Protein AF-A0A8V5GQW5-F1 (afdb_monomer_lite)

pLDDT: mean 75.56, std 17.3, range [33.94, 97.75]

InterPro domains:
  IPR019410 Lysine methyltransferase [PF10294] (58-213)
  IPR019410 Lysine methyltransferase [PTHR14614] (48-231)
  IPR029063 S-adenosyl-L-methionine-dependent methyltransferase superfamily [G3DSA:3.40.50.150] (45-244)
  IPR029063 S-adenosyl-L-methionine-dependent methyltransferase superfamily [SSF53335] (55-224)

Foldseek 3Di:
DDWDDDPPAKIADPQRKIKGADPQGKIKIAHPVGWIWIAHPVGQIATDDPDDPFLVVLLVVCVVVLPAQFPAAEEEEACQQVRNLLSQLPPPDDPDPDPDDDDDPDPPDDRGHGHQYEYEDAPVRLVRNVVSQCVSPVDPVSGHHYDYDFQPPCLVVPDDERYEYEYEQQWDADVSLVSVVSNCVSHHDQNYKYKYKHAPPDPCHTPVVSQPPVLVLFFPWDFPDADVVRNMTIIIGRRGDPVSVVVVPD

Secondary structure (DSSP, 8-state):
--PPBPTTS-EE-TTS-EEEE-TTS-EEEE-TTS-EEEE-TT--EEE--S--HHHHHHHHHHHHTT---TT-EEEEES-TTTHHHHHHHH--------SS-S--PPPSSPPPP--EEEEEE-TTTHHHHHHHHHHH-SSGGGPPEEEE--TTTSGGGS--SSEEEEEES--SSHHHHHHHHHHHHHH--TT-EEEEEEE-TTGGGSHHHIIIIIGGGTB--EEEEEEGGGTEEEEE---B-HHHHHHT--

Sequence (250 aa):
MGTGANGNGSQWGANGIQWGSNGNGSQWEREPMGSQWEREPMGIQWEWEPMGTGALALARFLEREHFDFRGLSVIELGAGTGILGILAAMLVPPSHSHPLQSLPVPPLTPPPPGADVTITDLPEALAQIRTNVRLNFPCPRSRPRVRRLRWGQDESSFPGDGHLLLGSDLVYDRSSSAALLAALRSLCGPRSRALLSARSRGGEGGSRSFFRRVLPRFFRVQLVGQEEENEIEIYGEAEKDIEIYGAINY

Structure (mmCIF, N/CA/C/O backbone):
data_AF-A0A8V5GQW5-F1
#
_entry.id   AF-A0A8V5GQW5-F1
#
loop_
_atom_site.group_PDB
_atom_site.id
_atom_site.type_symbol
_atom_site.label_atom_id
_atom_site.label_alt_id
_atom_site.label_comp_id
_atom_site.label_asym_id
_atom_site.label_entity_id
_atom_site.label_seq_id
_atom_site.pdbx_PDB_ins_code
_atom_site.Cartn_x
_atom_site.Cartn_y
_atom_site.Cartn_z
_atom_site.occupancy
_atom_site.B_iso_or_equiv
_atom_site.auth_seq_id
_atom_site.auth_comp_id
_atom_site.auth_asym_id
_atom_site.auth_atom_id
_atom_site.pdbx_PDB_model_num
ATOM 1 N N . MET A 1 1 ? 45.415 5.016 2.412 1.00 33.94 1 MET A N 1
ATOM 2 C CA . MET A 1 1 ? 45.372 4.751 0.957 1.00 33.94 1 MET A CA 1
ATOM 3 C C . MET A 1 1 ? 43.925 4.421 0.607 1.00 33.94 1 MET A C 1
ATOM 5 O O . MET A 1 1 ? 43.468 3.393 1.064 1.00 33.94 1 MET A O 1
ATOM 9 N N . GLY A 1 2 ? 43.086 5.199 -0.067 1.00 41.56 2 GLY A N 1
ATOM 10 C CA . GLY A 1 2 ? 43.069 6.585 -0.529 1.00 41.56 2 GLY A CA 1
ATOM 11 C C . GLY A 1 2 ? 41.707 6.745 -1.225 1.00 41.56 2 GLY A C 1
ATOM 12 O O . GLY A 1 2 ? 41.504 6.144 -2.272 1.00 41.56 2 GLY A O 1
ATOM 13 N N . THR A 1 3 ? 40.748 7.439 -0.610 1.00 43.53 3 THR A N 1
ATOM 14 C CA . THR A 1 3 ? 39.413 7.694 -1.182 1.00 43.53 3 THR A CA 1
ATOM 15 C C . THR A 1 3 ? 39.514 8.831 -2.198 1.00 43.53 3 THR A C 1
ATOM 17 O O . THR A 1 3 ? 39.939 9.927 -1.837 1.00 43.53 3 THR A O 1
ATOM 20 N N . GLY A 1 4 ? 39.149 8.591 -3.457 1.00 45.72 4 GLY A N 1
ATOM 21 C CA . GLY A 1 4 ? 39.054 9.638 -4.479 1.00 45.72 4 GLY A CA 1
ATOM 22 C C . GLY A 1 4 ? 37.635 10.202 -4.547 1.00 45.72 4 GLY A C 1
ATOM 23 O O . GLY A 1 4 ? 36.689 9.437 -4.725 1.00 45.72 4 GLY A O 1
ATOM 24 N N . ALA A 1 5 ? 37.484 11.520 -4.402 1.00 43.81 5 ALA A N 1
ATOM 25 C CA . ALA A 1 5 ? 36.225 12.226 -4.634 1.00 43.81 5 ALA A CA 1
ATOM 26 C C . ALA A 1 5 ? 36.243 12.848 -6.039 1.00 43.81 5 ALA A C 1
ATOM 28 O O . ALA A 1 5 ? 37.177 13.577 -6.368 1.00 43.81 5 ALA A O 1
ATOM 29 N N . ASN A 1 6 ? 35.213 12.593 -6.849 1.00 47.53 6 ASN A N 1
ATOM 30 C CA . ASN A 1 6 ? 34.958 13.370 -8.067 1.00 47.53 6 ASN A CA 1
ATOM 31 C C . ASN A 1 6 ? 33.914 14.460 -7.777 1.00 47.53 6 ASN A C 1
ATOM 33 O O . ASN A 1 6 ? 33.102 14.316 -6.864 1.00 47.53 6 ASN A O 1
ATOM 37 N N . GLY A 1 7 ? 33.927 15.537 -8.574 1.00 41.66 7 GLY A N 1
ATOM 38 C CA . GLY A 1 7 ? 33.189 16.800 -8.379 1.00 41.66 7 GLY A CA 1
ATOM 39 C C . GLY A 1 7 ? 31.654 16.750 -8.279 1.00 41.66 7 GLY A C 1
ATOM 40 O O . GLY A 1 7 ? 31.039 17.808 -8.258 1.00 41.66 7 GLY A O 1
ATOM 41 N N . ASN A 1 8 ? 31.049 15.563 -8.170 1.00 48.59 8 ASN A N 1
ATOM 42 C CA . ASN A 1 8 ? 29.613 15.343 -7.957 1.00 48.59 8 ASN A CA 1
ATOM 43 C C . ASN A 1 8 ? 29.281 14.703 -6.587 1.00 48.59 8 ASN A C 1
ATOM 45 O O . ASN A 1 8 ? 28.151 14.276 -6.377 1.00 48.59 8 ASN A O 1
ATOM 49 N N . GLY A 1 9 ? 30.241 14.588 -5.658 1.00 56.59 9 GLY A N 1
ATOM 50 C CA . GLY A 1 9 ? 29.990 14.078 -4.296 1.00 56.59 9 GLY A CA 1
ATOM 51 C C . GLY A 1 9 ? 29.977 12.547 -4.139 1.00 56.59 9 GLY A C 1
ATOM 52 O O . GLY A 1 9 ? 29.745 12.049 -3.042 1.00 56.59 9 GLY A O 1
ATOM 53 N N . SER A 1 10 ? 30.263 11.789 -5.201 1.00 57.28 10 SER A N 1
ATOM 54 C CA . SER A 1 10 ? 30.395 10.323 -5.180 1.00 57.28 10 SER A CA 1
ATOM 55 C C . SER A 1 10 ? 31.795 9.867 -4.737 1.00 57.28 10 SER A C 1
ATOM 57 O O . SER A 1 10 ? 32.797 10.416 -5.213 1.00 57.28 10 SER A O 1
ATOM 59 N N . GLN A 1 11 ? 31.867 8.833 -3.894 1.00 70.56 11 GLN A N 1
ATOM 60 C CA . GLN A 1 11 ? 33.101 8.219 -3.387 1.00 70.56 11 GLN A CA 1
ATOM 61 C C . GLN A 1 11 ? 33.227 6.750 -3.829 1.00 70.56 11 GLN A C 1
ATOM 63 O O . GLN A 1 11 ? 32.233 6.081 -4.110 1.00 70.56 11 GLN A O 1
ATOM 68 N N . TRP A 1 12 ? 34.468 6.256 -3.882 1.00 61.91 12 TRP A N 1
ATOM 69 C CA . TRP A 1 12 ? 34.801 4.896 -4.317 1.00 61.91 12 TRP A CA 1
ATOM 70 C C . TRP A 1 12 ? 35.430 4.076 -3.190 1.00 61.91 12 TRP A C 1
ATOM 72 O O . TRP A 1 12 ? 36.400 4.511 -2.560 1.00 61.91 12 TRP A O 1
ATOM 82 N N . GLY A 1 13 ? 34.921 2.862 -2.993 1.00 64.69 13 GLY A N 1
ATOM 83 C CA . GLY A 1 13 ? 35.504 1.841 -2.132 1.00 64.69 13 GLY A CA 1
ATOM 84 C C . GLY A 1 13 ? 36.554 0.994 -2.838 1.00 64.69 13 GLY A C 1
ATOM 85 O O . GLY A 1 13 ? 36.505 0.773 -4.046 1.00 64.69 13 GLY A O 1
ATOM 86 N N . ALA A 1 14 ? 37.494 0.453 -2.060 1.00 57.91 14 ALA A N 1
ATOM 87 C CA . ALA A 1 14 ? 38.559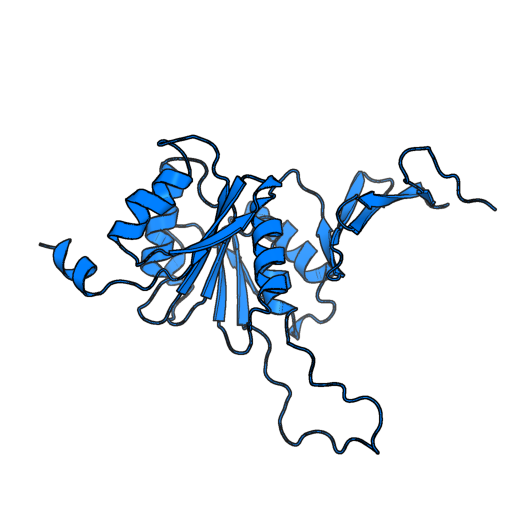 -0.426 -2.556 1.00 57.91 14 ALA A CA 1
ATOM 88 C C . ALA A 1 14 ? 38.045 -1.747 -3.174 1.00 57.91 14 ALA A C 1
ATOM 90 O O . ALA A 1 14 ? 38.772 -2.417 -3.897 1.00 57.91 14 ALA A O 1
ATOM 91 N N . ASN A 1 15 ? 36.792 -2.111 -2.902 1.00 69.31 15 ASN A N 1
ATOM 92 C CA . ASN A 1 15 ? 36.079 -3.272 -3.438 1.00 69.31 15 ASN A CA 1
ATOM 93 C C . ASN A 1 15 ? 35.262 -2.957 -4.709 1.00 69.31 15 ASN A C 1
ATOM 95 O O . ASN A 1 15 ? 34.489 -3.799 -5.158 1.00 69.31 15 ASN A O 1
ATOM 99 N N . GLY A 1 16 ? 35.405 -1.755 -5.281 1.00 70.19 16 GLY A N 1
ATOM 100 C CA . GLY A 1 16 ? 34.652 -1.319 -6.460 1.00 70.19 16 GLY A CA 1
ATOM 101 C C . GLY A 1 16 ? 33.216 -0.878 -6.163 1.00 70.19 16 GLY A C 1
ATOM 102 O O . GLY A 1 16 ? 32.499 -0.522 -7.095 1.00 70.19 16 GLY A O 1
ATOM 103 N N . ILE A 1 17 ? 32.803 -0.876 -4.891 1.00 74.44 17 ILE A N 1
ATOM 104 C CA . ILE A 1 17 ? 31.524 -0.310 -4.462 1.00 74.44 17 ILE A CA 1
ATOM 105 C C . ILE A 1 17 ? 31.598 1.214 -4.575 1.00 74.44 17 ILE A C 1
ATOM 107 O O . ILE A 1 17 ? 32.565 1.835 -4.127 1.00 74.44 17 ILE A O 1
ATOM 111 N N . GLN A 1 18 ? 30.577 1.815 -5.172 1.00 78.69 18 GLN A N 1
ATOM 112 C CA . GLN A 1 18 ? 30.397 3.264 -5.207 1.00 78.69 18 GLN A CA 1
ATOM 113 C C . GLN A 1 18 ? 29.334 3.661 -4.194 1.00 78.69 18 GLN A C 1
ATOM 115 O O . GLN A 1 18 ? 28.329 2.969 -4.077 1.00 78.69 18 GLN A O 1
ATOM 120 N N . TRP A 1 19 ? 29.504 4.791 -3.517 1.00 78.62 19 TRP A N 1
ATOM 121 C CA . TRP A 1 19 ? 28.440 5.377 -2.704 1.00 78.62 19 TRP A CA 1
ATOM 122 C C . TRP A 1 19 ? 28.403 6.895 -2.843 1.00 78.62 19 TRP A C 1
ATOM 124 O O . TRP A 1 19 ? 29.388 7.542 -3.217 1.00 78.62 19 TRP A O 1
ATOM 134 N N . GLY A 1 20 ? 27.255 7.477 -2.529 1.00 79.44 20 GLY A N 1
ATOM 135 C CA . GLY A 1 20 ? 27.044 8.916 -2.561 1.00 79.44 20 GLY A CA 1
ATOM 136 C C . GLY A 1 20 ? 25.810 9.322 -1.771 1.00 79.44 20 GLY A C 1
ATOM 137 O O . GLY A 1 20 ? 25.106 8.484 -1.211 1.00 79.44 20 GLY A O 1
ATOM 138 N N . SER A 1 21 ? 25.556 10.624 -1.718 1.00 74.94 21 SER A N 1
ATOM 139 C CA . SER A 1 21 ? 24.359 11.188 -1.099 1.00 74.94 21 SER A CA 1
ATOM 140 C C . SER A 1 21 ? 23.631 12.105 -2.069 1.00 74.94 21 SER A C 1
ATOM 142 O O . SER A 1 21 ? 24.268 12.867 -2.799 1.00 74.94 21 SER A O 1
ATOM 144 N N . ASN A 1 22 ? 22.307 12.074 -2.037 1.00 71.56 22 ASN A N 1
ATOM 145 C CA . ASN A 1 22 ? 21.459 12.972 -2.808 1.00 71.56 22 ASN A CA 1
ATOM 146 C C . ASN A 1 22 ? 21.208 14.277 -2.032 1.00 71.56 22 ASN A C 1
ATOM 148 O O . ASN A 1 22 ? 21.318 14.326 -0.807 1.00 71.56 22 ASN A O 1
ATOM 152 N N . GLY A 1 23 ? 20.810 15.345 -2.734 1.00 64.81 23 GLY A N 1
ATOM 153 C CA . GLY A 1 23 ? 20.507 16.648 -2.115 1.00 64.81 23 GLY A CA 1
ATOM 154 C C . GLY A 1 23 ? 19.332 16.632 -1.124 1.00 64.81 23 GLY A C 1
ATOM 155 O O . GLY A 1 23 ? 19.181 17.564 -0.343 1.00 64.81 23 GLY A O 1
ATOM 156 N N . ASN A 1 24 ? 18.530 15.563 -1.125 1.00 61.16 24 ASN A N 1
ATOM 157 C CA . ASN A 1 24 ? 17.423 15.335 -0.193 1.00 61.16 24 ASN A CA 1
ATOM 158 C C . ASN A 1 24 ? 17.842 14.570 1.087 1.00 61.16 24 ASN A C 1
ATOM 160 O O . ASN A 1 24 ? 16.982 14.216 1.888 1.00 61.16 24 ASN A O 1
ATOM 164 N N . GLY A 1 25 ? 19.140 14.288 1.268 1.00 67.12 25 GLY A N 1
ATOM 165 C CA . GLY A 1 25 ? 19.693 13.599 2.439 1.00 67.12 25 GLY A CA 1
ATOM 166 C C . GLY A 1 25 ? 19.741 12.068 2.351 1.00 67.12 25 GLY A C 1
ATOM 167 O O . GLY A 1 25 ? 20.349 11.448 3.224 1.00 67.12 25 GLY A O 1
ATOM 168 N N . SER A 1 26 ? 19.153 11.449 1.323 1.00 66.00 26 SER A N 1
ATOM 169 C CA . SER A 1 26 ? 19.286 10.003 1.089 1.00 66.00 26 SER A CA 1
ATOM 170 C C . SER A 1 26 ? 20.713 9.624 0.682 1.00 66.00 26 SER A C 1
ATOM 172 O O . SER A 1 26 ? 21.461 10.423 0.109 1.00 66.00 26 SER A O 1
ATOM 174 N N . GLN A 1 27 ? 21.103 8.394 0.999 1.00 78.75 27 GLN A N 1
ATOM 175 C CA . GLN A 1 27 ? 22.396 7.809 0.657 1.00 78.75 27 GLN A CA 1
ATOM 176 C C . GLN A 1 27 ? 22.184 6.634 -0.282 1.00 78.75 27 GLN A C 1
ATOM 178 O O . GLN A 1 27 ? 21.270 5.847 -0.080 1.00 78.75 27 GLN A O 1
ATOM 183 N N . TRP A 1 28 ? 23.041 6.472 -1.279 1.00 75.81 28 TRP A N 1
ATOM 184 C CA . TRP A 1 28 ? 22.977 5.340 -2.196 1.00 75.81 28 TRP A CA 1
ATOM 185 C C . TRP A 1 28 ? 24.307 4.609 -2.246 1.00 75.81 28 TRP A C 1
ATOM 187 O O . TRP A 1 28 ? 25.369 5.195 -2.029 1.00 75.81 28 TRP A O 1
ATOM 197 N N . GLU A 1 29 ? 24.233 3.326 -2.569 1.00 78.94 29 GLU A N 1
ATOM 198 C CA . GLU A 1 29 ? 25.380 2.465 -2.799 1.00 78.94 29 GLU A CA 1
ATOM 199 C C . GLU A 1 29 ? 25.128 1.615 -4.051 1.00 78.94 29 GLU A C 1
ATOM 201 O O . GLU A 1 29 ? 24.010 1.170 -4.313 1.00 78.94 29 GLU A O 1
ATOM 206 N N . ARG A 1 30 ? 26.167 1.441 -4.868 1.00 77.88 30 ARG A N 1
ATOM 207 C CA . ARG A 1 30 ? 26.149 0.656 -6.099 1.00 77.88 30 ARG A CA 1
ATOM 208 C C . ARG A 1 30 ? 27.268 -0.370 -6.062 1.00 77.88 30 ARG A C 1
ATOM 210 O O . ARG A 1 30 ? 28.447 -0.018 -5.971 1.00 77.88 30 ARG A O 1
ATOM 217 N N . GLU A 1 31 ? 26.894 -1.632 -6.195 1.00 78.12 31 GLU A N 1
ATOM 218 C CA . GLU A 1 31 ? 27.829 -2.741 -6.299 1.00 78.12 31 GLU A CA 1
ATOM 219 C C . GLU A 1 31 ? 28.430 -2.860 -7.711 1.00 78.12 31 GLU A C 1
ATOM 221 O O . GLU A 1 31 ? 27.785 -2.503 -8.703 1.00 78.12 31 GLU A O 1
ATOM 226 N N . PRO A 1 32 ? 29.635 -3.450 -7.844 1.00 67.56 32 PRO A N 1
ATOM 227 C CA . PRO A 1 32 ? 30.269 -3.711 -9.139 1.00 67.56 32 PRO A CA 1
ATOM 228 C C . PRO A 1 32 ? 29.411 -4.533 -10.113 1.00 67.56 32 PRO A C 1
ATOM 230 O O . PRO A 1 32 ? 29.583 -4.416 -11.324 1.00 67.56 32 PRO A O 1
ATOM 233 N N . MET A 1 33 ? 28.501 -5.368 -9.595 1.00 64.31 33 MET A N 1
ATOM 234 C CA . MET A 1 33 ? 27.605 -6.219 -10.390 1.00 64.31 33 MET A CA 1
ATOM 235 C C . MET A 1 33 ? 26.320 -5.509 -10.848 1.00 64.31 33 MET A C 1
ATOM 237 O O . MET A 1 33 ? 25.473 -6.136 -11.478 1.00 64.31 33 MET A O 1
ATOM 241 N N . GLY A 1 34 ? 26.180 -4.208 -10.575 1.00 61.09 34 GLY A N 1
ATOM 242 C CA . GLY A 1 34 ? 25.066 -3.385 -11.049 1.00 61.09 34 GLY A CA 1
ATOM 243 C C . GLY A 1 34 ? 23.891 -3.262 -10.078 1.00 61.09 34 GLY A C 1
ATOM 244 O O . GLY A 1 34 ? 23.022 -2.429 -10.323 1.00 61.09 34 GLY A O 1
ATOM 245 N N . SER A 1 35 ? 23.879 -4.013 -8.972 1.00 59.56 35 SER A N 1
ATOM 246 C CA . SER A 1 35 ? 22.911 -3.823 -7.886 1.00 59.56 35 SER A CA 1
ATOM 247 C C . SER A 1 35 ? 23.082 -2.429 -7.289 1.00 59.56 35 SER A C 1
ATOM 249 O O . SER A 1 35 ? 24.196 -2.024 -6.948 1.00 59.56 35 SER A O 1
ATOM 251 N N . GLN A 1 36 ? 21.989 -1.684 -7.177 1.00 70.00 36 GLN A N 1
ATOM 252 C CA . GLN A 1 36 ? 21.980 -0.364 -6.562 1.00 70.00 36 GLN A CA 1
ATOM 253 C C . GLN A 1 36 ? 20.905 -0.332 -5.485 1.00 70.00 36 GLN A C 1
ATOM 255 O O . GLN A 1 36 ? 19.765 -0.721 -5.730 1.00 70.00 36 GLN A O 1
ATOM 260 N N . TRP A 1 37 ? 21.261 0.170 -4.310 1.00 69.56 37 TRP A N 1
ATOM 261 C CA . TRP A 1 37 ? 20.331 0.381 -3.208 1.00 69.56 37 TRP A CA 1
ATOM 262 C C . TRP A 1 37 ? 20.454 1.787 -2.651 1.00 69.56 37 TRP A C 1
ATOM 264 O O . TRP A 1 37 ? 21.502 2.431 -2.722 1.00 69.56 37 TRP A O 1
ATOM 274 N N . GLU A 1 38 ? 19.348 2.256 -2.096 1.00 67.75 38 GLU A N 1
ATOM 275 C CA . GLU A 1 38 ? 19.214 3.580 -1.516 1.00 67.75 38 GLU A CA 1
ATOM 276 C C . GLU A 1 38 ? 18.684 3.464 -0.090 1.00 67.75 38 GLU A C 1
ATOM 278 O O . GLU A 1 38 ? 17.950 2.536 0.260 1.00 67.75 38 GLU A O 1
ATOM 283 N N . ARG A 1 39 ? 19.135 4.389 0.750 1.00 71.69 39 ARG A N 1
ATOM 284 C CA . ARG A 1 39 ? 18.767 4.536 2.145 1.00 71.69 39 ARG A CA 1
ATOM 285 C C . ARG A 1 39 ? 18.253 5.951 2.359 1.00 71.69 39 ARG A C 1
ATOM 287 O O . ARG A 1 39 ? 19.014 6.911 2.245 1.00 71.69 39 ARG A O 1
ATOM 294 N N . GLU A 1 40 ? 16.977 6.077 2.703 1.00 70.00 40 GLU A N 1
ATOM 295 C CA . GLU A 1 40 ? 16.398 7.366 3.093 1.00 70.00 40 GLU A CA 1
ATOM 296 C C . GLU A 1 40 ? 17.021 7.857 4.422 1.00 70.00 40 GLU A C 1
ATOM 298 O O . GLU A 1 40 ? 17.495 7.036 5.218 1.00 70.00 40 GLU A O 1
ATOM 303 N N . PRO A 1 41 ? 16.953 9.168 4.740 1.00 61.12 41 PRO A N 1
ATOM 304 C CA . PRO A 1 41 ? 17.321 9.703 6.057 1.00 61.12 41 PRO A CA 1
ATOM 305 C C . PRO A 1 41 ? 16.678 8.954 7.236 1.00 61.12 41 PRO A C 1
ATOM 307 O O . PRO A 1 41 ? 17.279 8.840 8.302 1.00 61.12 41 PRO A O 1
ATOM 310 N N . MET A 1 42 ? 15.487 8.388 7.021 1.00 62.84 42 MET A N 1
ATOM 311 C CA . MET A 1 42 ? 14.718 7.603 7.992 1.00 62.84 42 MET A CA 1
ATOM 312 C C . MET A 1 42 ? 15.249 6.168 8.191 1.00 62.84 42 MET A C 1
ATOM 314 O O . MET A 1 42 ? 14.698 5.398 8.972 1.00 62.84 42 MET A O 1
ATOM 318 N N . GLY A 1 43 ? 16.310 5.773 7.478 1.00 66.56 43 GLY A N 1
ATOM 319 C CA . GLY A 1 43 ? 16.998 4.489 7.641 1.00 66.56 43 GLY A CA 1
ATOM 320 C C . GLY A 1 43 ? 16.405 3.309 6.863 1.00 66.56 43 GLY A C 1
ATOM 321 O O . GLY A 1 43 ? 16.986 2.221 6.904 1.00 66.56 43 GLY A O 1
ATOM 322 N N . ILE A 1 44 ? 15.303 3.511 6.133 1.00 69.44 44 ILE A N 1
ATOM 323 C CA . ILE A 1 44 ? 14.702 2.489 5.261 1.00 69.44 44 ILE A CA 1
ATOM 324 C C . ILE A 1 44 ? 15.623 2.231 4.074 1.00 69.44 44 ILE A C 1
ATOM 326 O O . ILE A 1 44 ? 16.136 3.180 3.492 1.00 69.44 44 ILE A O 1
ATOM 330 N N . GLN A 1 45 ? 15.815 0.961 3.718 1.00 74.44 45 GLN A N 1
ATOM 331 C CA . GLN A 1 45 ? 16.643 0.536 2.584 1.00 74.44 45 GLN A CA 1
ATOM 332 C C . GLN A 1 45 ? 15.804 -0.130 1.489 1.00 74.44 45 GLN A C 1
ATOM 334 O O . GLN A 1 45 ? 14.934 -0.944 1.797 1.00 74.44 45 GLN A O 1
ATOM 339 N N . TRP A 1 46 ? 16.076 0.151 0.216 1.00 68.81 46 TRP A N 1
ATOM 340 C CA . TRP A 1 46 ? 15.433 -0.543 -0.908 1.00 68.81 46 TRP A CA 1
ATOM 341 C C . TRP A 1 46 ? 16.356 -0.654 -2.122 1.00 68.81 46 TRP A C 1
ATOM 343 O O . TRP A 1 46 ? 17.281 0.138 -2.296 1.00 68.81 46 TRP A O 1
ATOM 353 N N . GLU A 1 47 ? 16.089 -1.650 -2.964 1.00 67.69 47 GLU A N 1
ATOM 354 C CA . GLU A 1 47 ? 16.725 -1.814 -4.274 1.00 67.69 47 GLU A CA 1
ATOM 355 C C . GLU A 1 47 ? 16.124 -0.840 -5.305 1.00 67.69 47 GLU A C 1
ATOM 357 O O . GLU A 1 47 ? 14.903 -0.661 -5.361 1.00 67.69 47 GLU A O 1
ATOM 362 N N . TRP A 1 48 ? 16.980 -0.191 -6.100 1.00 61.22 48 TRP A N 1
ATOM 363 C CA . TRP A 1 48 ? 16.602 0.850 -7.058 1.00 61.22 48 TRP A CA 1
ATOM 364 C C . TRP A 1 48 ? 15.860 0.262 -8.267 1.00 61.22 48 TRP A C 1
ATOM 366 O O . TRP A 1 48 ? 16.447 -0.454 -9.075 1.00 61.22 48 TRP A O 1
ATOM 376 N N . GLU A 1 49 ? 14.591 0.636 -8.437 1.00 56.62 49 GLU A N 1
ATOM 377 C CA . GLU A 1 49 ? 13.897 0.611 -9.728 1.00 56.62 49 GLU A CA 1
ATOM 378 C C . GLU A 1 49 ? 13.479 2.039 -10.117 1.00 56.62 49 GLU A C 1
ATOM 380 O O . GLU A 1 49 ? 13.239 2.883 -9.243 1.00 56.62 49 GLU A O 1
ATOM 385 N N . PRO A 1 50 ? 13.395 2.359 -11.421 1.00 52.00 50 PRO A N 1
ATOM 386 C CA . PRO A 1 50 ? 12.974 3.679 -11.856 1.00 52.00 50 PRO A CA 1
ATOM 387 C C . PRO A 1 50 ? 11.479 3.905 -11.540 1.00 52.00 50 PRO A C 1
ATOM 389 O O . PRO A 1 50 ? 10.625 3.504 -12.320 1.00 52.00 50 PRO A O 1
ATOM 392 N N . MET A 1 51 ? 11.209 4.653 -10.454 1.00 51.88 51 MET A N 1
ATOM 393 C CA . MET A 1 51 ? 9.930 5.240 -9.961 1.00 51.88 51 MET A CA 1
ATOM 394 C C . MET A 1 51 ? 9.230 4.491 -8.797 1.00 51.88 51 MET A C 1
ATOM 396 O O . MET A 1 51 ? 9.319 3.281 -8.696 1.00 51.88 51 MET A O 1
ATOM 400 N N . GLY A 1 52 ? 8.529 5.154 -7.856 1.00 57.00 52 GLY A N 1
ATOM 401 C CA . GLY A 1 52 ? 7.818 6.436 -7.969 1.00 57.00 52 GLY A CA 1
ATOM 402 C C . GLY A 1 52 ? 7.882 7.391 -6.769 1.00 57.00 52 GLY A C 1
ATOM 403 O O . GLY A 1 52 ? 7.894 7.015 -5.599 1.00 57.00 52 GLY A O 1
ATOM 404 N N . THR A 1 53 ? 7.892 8.683 -7.106 1.00 67.50 53 THR A N 1
ATOM 405 C CA . THR A 1 53 ? 7.910 9.807 -6.157 1.00 67.50 53 THR A CA 1
ATOM 406 C C . THR A 1 53 ? 6.690 9.811 -5.229 1.00 67.50 53 THR A C 1
ATOM 408 O O . THR A 1 53 ? 6.790 10.339 -4.129 1.00 67.50 53 THR A O 1
ATOM 411 N N . GLY A 1 54 ? 5.560 9.208 -5.633 1.00 77.38 54 GLY A N 1
ATOM 412 C CA . GLY A 1 54 ? 4.329 9.130 -4.842 1.00 77.38 54 GLY A CA 1
ATOM 413 C C . GLY A 1 54 ? 4.496 8.392 -3.518 1.00 77.38 54 GLY A C 1
ATOM 414 O O . GLY A 1 54 ? 3.966 8.841 -2.498 1.00 77.38 54 GLY A O 1
ATOM 415 N N . ALA A 1 55 ? 5.236 7.281 -3.529 1.00 85.44 55 ALA A N 1
ATOM 416 C CA . ALA A 1 55 ? 5.480 6.472 -2.339 1.00 85.44 55 ALA A CA 1
ATOM 417 C C . ALA A 1 55 ? 6.363 7.228 -1.341 1.00 85.44 55 ALA A C 1
ATOM 419 O O . ALA A 1 55 ? 6.053 7.299 -0.155 1.00 85.44 55 ALA A O 1
ATOM 420 N N . LEU A 1 56 ? 7.425 7.870 -1.833 1.00 83.06 56 LEU A N 1
ATOM 421 C CA . LEU A 1 56 ? 8.334 8.640 -0.990 1.00 83.06 56 LEU A CA 1
ATOM 422 C C . LEU A 1 56 ? 7.666 9.896 -0.411 1.00 83.06 56 LEU A C 1
ATOM 424 O O . LEU A 1 56 ? 7.831 10.194 0.769 1.00 83.06 56 LEU A O 1
ATOM 428 N N . ALA A 1 57 ? 6.861 10.600 -1.206 1.00 85.06 57 ALA A N 1
ATOM 429 C CA . ALA A 1 57 ? 6.089 11.747 -0.737 1.00 85.06 57 ALA A CA 1
ATOM 430 C C . ALA A 1 57 ? 5.115 11.363 0.380 1.00 85.06 57 ALA A C 1
ATOM 432 O O . ALA A 1 57 ? 5.018 12.046 1.399 1.00 85.06 57 ALA A O 1
ATOM 433 N N . LEU A 1 58 ? 4.414 10.238 0.205 1.00 87.44 58 LEU A N 1
ATOM 434 C CA . LEU A 1 58 ? 3.496 9.731 1.215 1.00 87.44 58 LEU A CA 1
ATOM 435 C C . LEU A 1 58 ? 4.241 9.264 2.473 1.00 87.44 58 LEU A C 1
ATOM 437 O O . LEU A 1 58 ? 3.796 9.559 3.579 1.00 87.44 58 LEU A O 1
ATOM 441 N N . ALA A 1 59 ? 5.397 8.615 2.321 1.00 87.31 59 ALA A N 1
ATOM 442 C CA . ALA A 1 59 ? 6.264 8.243 3.437 1.00 87.31 59 ALA A CA 1
ATOM 443 C C . ALA A 1 59 ? 6.703 9.469 4.257 1.00 87.31 59 ALA A C 1
ATOM 445 O O . ALA A 1 59 ? 6.544 9.491 5.476 1.00 87.31 59 ALA A O 1
ATOM 446 N N . ARG A 1 60 ? 7.183 10.521 3.584 1.00 84.50 60 ARG A N 1
ATOM 447 C CA . ARG A 1 60 ? 7.599 11.784 4.218 1.00 84.50 60 ARG A CA 1
ATOM 448 C C . ARG A 1 60 ? 6.447 12.501 4.904 1.00 84.50 60 ARG A C 1
ATOM 450 O O . ARG A 1 60 ? 6.620 13.038 5.992 1.00 84.50 60 ARG A O 1
ATOM 457 N N . PHE A 1 61 ? 5.269 12.506 4.284 1.00 86.00 61 PHE A N 1
ATOM 458 C CA . PHE A 1 61 ? 4.067 13.053 4.902 1.00 86.00 61 PHE A CA 1
ATOM 459 C C . PHE A 1 61 ? 3.722 12.306 6.193 1.00 86.00 61 PHE A C 1
ATOM 461 O O . PHE A 1 61 ? 3.570 12.934 7.233 1.00 86.00 61 PHE A O 1
ATOM 468 N N . LEU A 1 62 ? 3.661 10.972 6.146 1.00 86.94 62 LEU A N 1
ATOM 469 C CA . LEU A 1 62 ? 3.362 10.136 7.311 1.00 86.94 62 LEU A CA 1
ATOM 470 C C . LEU A 1 62 ? 4.344 10.366 8.465 1.00 86.94 62 LEU A C 1
ATOM 472 O O . LEU A 1 62 ? 3.928 10.426 9.621 1.00 86.94 62 LEU A O 1
ATOM 476 N N . GLU A 1 63 ? 5.629 10.522 8.154 1.00 82.25 63 GLU A N 1
ATOM 477 C CA . GLU A 1 63 ? 6.650 10.848 9.146 1.00 82.25 63 GLU A CA 1
ATOM 478 C C . GLU A 1 63 ? 6.460 12.254 9.728 1.00 82.25 63 GLU A C 1
ATOM 480 O O . GLU A 1 63 ? 6.417 12.408 10.948 1.00 82.25 63 GLU A O 1
ATOM 485 N N . ARG A 1 64 ? 6.303 13.278 8.879 1.00 83.06 64 ARG A N 1
ATOM 486 C CA . ARG A 1 64 ? 6.131 14.671 9.319 1.00 83.06 64 ARG A CA 1
ATOM 487 C C . ARG A 1 64 ? 4.914 14.832 10.226 1.00 83.06 64 ARG A C 1
ATOM 489 O O . ARG A 1 64 ? 4.993 15.511 11.250 1.00 83.06 64 ARG A O 1
ATOM 496 N N . GLU A 1 65 ? 3.812 14.178 9.874 1.00 83.06 65 GLU A N 1
ATOM 497 C CA . GLU A 1 65 ? 2.579 14.189 10.663 1.00 83.06 65 GLU A CA 1
ATOM 498 C C . GLU A 1 65 ? 2.635 13.240 11.878 1.00 83.06 65 GLU A C 1
ATOM 500 O O . GLU A 1 65 ? 1.661 13.145 12.621 1.00 83.06 65 GLU A O 1
ATOM 505 N N . HIS A 1 66 ? 3.763 12.551 12.106 1.00 80.25 66 HIS A N 1
ATOM 506 C CA . HIS A 1 66 ? 3.964 11.593 13.198 1.00 80.25 66 HIS A CA 1
ATOM 507 C C . HIS A 1 66 ? 2.831 10.558 13.281 1.00 80.25 66 HIS A C 1
ATOM 509 O O . HIS A 1 66 ? 2.291 10.283 14.356 1.00 80.25 66 HIS A O 1
ATOM 515 N N . PHE A 1 67 ? 2.443 10.009 12.127 1.00 85.19 67 PHE A N 1
ATOM 516 C CA . PHE A 1 67 ? 1.291 9.122 12.027 1.00 85.19 67 PHE A CA 1
ATOM 517 C C . PHE A 1 67 ? 1.474 7.865 12.891 1.00 85.19 67 PHE A C 1
ATOM 519 O O . PHE A 1 67 ? 2.465 7.142 12.774 1.00 85.19 67 PHE A O 1
ATOM 526 N N . ASP A 1 68 ? 0.493 7.584 13.749 1.00 84.50 68 ASP A N 1
ATOM 527 C CA . ASP A 1 68 ? 0.540 6.449 14.669 1.00 84.50 68 ASP A CA 1
ATOM 528 C C . ASP A 1 68 ? -0.054 5.188 14.034 1.00 84.50 68 ASP A C 1
ATOM 530 O O . ASP A 1 68 ? -1.267 5.071 13.854 1.00 84.50 68 ASP A O 1
ATOM 534 N N . PHE A 1 69 ? 0.809 4.220 13.724 1.00 86.69 69 PHE A N 1
ATOM 535 C CA . PHE A 1 69 ? 0.401 2.934 13.163 1.00 86.69 69 PHE A CA 1
ATOM 536 C C . PHE A 1 69 ? 0.137 1.838 14.213 1.00 86.69 69 PHE A C 1
ATOM 538 O O . PHE A 1 69 ? -0.215 0.711 13.850 1.00 86.69 69 PHE A O 1
ATOM 545 N N . ARG A 1 70 ? 0.308 2.116 15.514 1.00 83.00 70 ARG A N 1
ATOM 546 C CA . ARG A 1 70 ? 0.200 1.089 16.566 1.00 83.00 70 ARG A CA 1
ATOM 547 C C . ARG A 1 70 ? -1.173 0.431 16.586 1.00 83.00 70 ARG A C 1
ATOM 549 O O . ARG A 1 70 ? -2.205 1.096 16.609 1.00 83.00 70 ARG A O 1
ATOM 556 N N . GLY A 1 71 ? -1.173 -0.900 16.627 1.00 82.94 71 GLY A N 1
ATOM 557 C CA . GLY A 1 71 ? -2.399 -1.698 16.681 1.00 82.94 71 GLY A CA 1
ATOM 558 C C . GLY A 1 71 ? -3.280 -1.619 15.429 1.00 82.94 71 GLY A C 1
ATOM 559 O O . GLY A 1 71 ? -4.348 -2.230 15.422 1.00 82.94 71 GLY A O 1
ATOM 560 N N . LEU A 1 72 ? -2.861 -0.907 14.375 1.00 89.06 72 LEU A N 1
ATOM 561 C CA . LEU A 1 72 ? -3.595 -0.863 13.115 1.00 89.06 72 LEU A CA 1
ATOM 562 C C . LEU A 1 72 ? -3.314 -2.114 12.285 1.00 89.06 72 LEU A C 1
ATOM 564 O O . LEU A 1 72 ? -2.180 -2.587 12.206 1.00 89.06 72 LEU A O 1
ATOM 568 N N . SER A 1 73 ? -4.348 -2.612 11.609 1.00 92.88 73 SER A N 1
ATOM 569 C CA . SER A 1 73 ? -4.187 -3.562 10.510 1.00 92.88 73 SER A CA 1
ATOM 570 C C . SER A 1 73 ? -3.969 -2.773 9.226 1.00 92.88 73 SE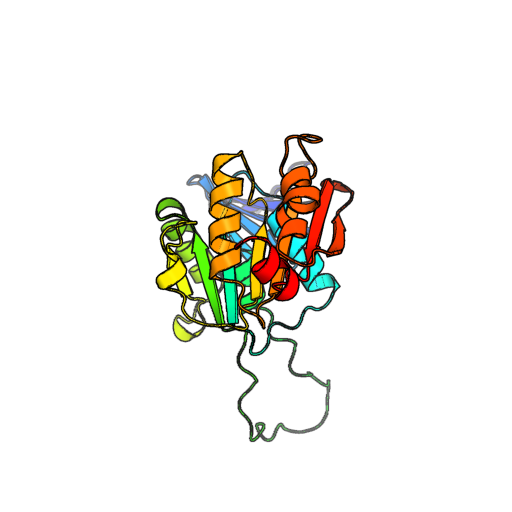R A C 1
ATOM 572 O O . SER A 1 73 ? -4.851 -2.020 8.817 1.00 92.88 73 SER A O 1
ATOM 574 N N . VAL A 1 74 ? -2.803 -2.911 8.600 1.00 95.00 74 VAL A N 1
ATOM 575 C CA . VAL A 1 74 ? -2.423 -2.118 7.423 1.00 95.00 74 VAL A CA 1
ATOM 576 C C . VAL A 1 74 ? -2.345 -3.019 6.198 1.00 95.00 74 VAL A C 1
ATOM 578 O O . VAL A 1 74 ? -1.729 -4.085 6.246 1.00 95.00 74 VAL A O 1
ATOM 581 N N . ILE A 1 75 ? -2.937 -2.582 5.088 1.00 96.56 75 ILE A N 1
ATOM 582 C CA . ILE A 1 75 ? -2.796 -3.235 3.784 1.00 96.56 75 ILE A CA 1
ATOM 583 C C . ILE A 1 75 ? -2.241 -2.210 2.799 1.00 96.56 75 ILE A C 1
ATOM 585 O O . ILE A 1 75 ? -2.891 -1.209 2.513 1.00 96.56 75 ILE A O 1
ATOM 589 N N . GLU A 1 76 ? -1.048 -2.459 2.269 1.00 96.75 76 GLU A N 1
ATOM 590 C CA . GLU A 1 76 ? -0.487 -1.647 1.186 1.00 96.75 76 GLU A CA 1
ATOM 591 C C . GLU A 1 76 ? -0.917 -2.234 -0.160 1.00 96.75 76 GLU A C 1
ATOM 593 O O . GLU A 1 76 ? -0.691 -3.418 -0.417 1.00 96.75 76 GLU A O 1
ATOM 598 N N . LEU A 1 77 ? -1.558 -1.422 -0.998 1.00 95.56 77 LEU A N 1
ATOM 599 C CA . LEU A 1 77 ? -2.007 -1.759 -2.348 1.00 95.56 77 LEU A CA 1
ATOM 600 C C . LEU A 1 77 ? -0.941 -1.341 -3.362 1.00 95.56 77 LEU A C 1
ATOM 602 O O . LEU A 1 77 ? -0.477 -0.208 -3.289 1.00 95.56 77 LEU A O 1
ATOM 606 N N . GLY A 1 78 ? -0.624 -2.204 -4.334 1.00 93.50 78 GLY A N 1
ATOM 607 C CA . GLY A 1 78 ? 0.286 -1.855 -5.439 1.00 93.50 78 GLY A CA 1
ATOM 608 C C . GLY A 1 78 ? 1.627 -1.328 -4.932 1.00 93.50 78 GLY A C 1
ATOM 609 O O . GLY A 1 78 ? 2.035 -0.222 -5.273 1.00 93.50 78 GLY A O 1
ATOM 610 N N . ALA A 1 79 ? 2.240 -2.081 -4.024 1.00 92.69 79 ALA A N 1
ATOM 611 C CA . ALA A 1 79 ? 3.348 -1.630 -3.200 1.00 92.69 79 ALA A CA 1
ATOM 612 C C . ALA A 1 79 ? 4.650 -1.320 -3.967 1.00 92.69 79 ALA A C 1
ATOM 614 O O . ALA A 1 79 ? 5.515 -0.614 -3.444 1.00 92.69 79 ALA A O 1
ATOM 615 N N . GLY A 1 80 ? 4.833 -1.874 -5.167 1.00 89.31 80 GLY A N 1
ATOM 616 C CA . GLY A 1 80 ? 6.061 -1.799 -5.952 1.00 89.31 80 GLY A CA 1
ATOM 617 C C . GLY A 1 80 ? 7.252 -2.328 -5.156 1.00 89.31 80 GLY A C 1
ATOM 618 O O . GLY A 1 80 ? 7.444 -3.533 -5.014 1.00 89.31 80 GLY A O 1
ATOM 619 N N . THR A 1 81 ? 8.034 -1.419 -4.576 1.00 88.44 81 THR A N 1
ATOM 620 C CA . THR A 1 81 ? 9.173 -1.749 -3.708 1.00 88.44 81 THR A CA 1
ATOM 621 C C . THR A 1 81 ? 8.765 -2.160 -2.286 1.00 88.44 81 THR A C 1
ATOM 623 O O . THR A 1 81 ? 9.547 -2.828 -1.605 1.00 88.44 81 THR A O 1
ATOM 626 N N . GLY A 1 82 ? 7.561 -1.801 -1.824 1.00 90.69 82 GLY A N 1
ATOM 627 C CA . GLY A 1 82 ? 7.077 -2.062 -0.462 1.00 90.69 82 GLY A CA 1
ATOM 628 C C . GLY A 1 82 ? 7.471 -1.017 0.578 1.00 90.69 82 GLY A C 1
ATOM 629 O O . GLY A 1 82 ? 7.414 -1.300 1.775 1.00 90.69 82 GLY A O 1
ATOM 630 N N . ILE A 1 83 ? 7.920 0.166 0.152 1.00 89.69 83 ILE A N 1
ATOM 631 C CA . ILE A 1 83 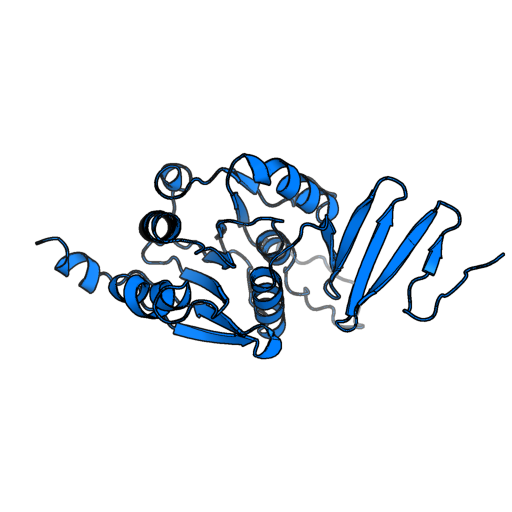? 8.480 1.170 1.061 1.00 89.69 83 ILE A CA 1
ATOM 632 C C . ILE A 1 83 ? 7.467 1.677 2.101 1.00 89.69 83 ILE A C 1
ATOM 634 O O . ILE A 1 83 ? 7.846 1.843 3.261 1.00 89.69 83 ILE A O 1
ATOM 638 N N . LEU A 1 84 ? 6.184 1.866 1.750 1.00 91.56 84 LEU A N 1
ATOM 639 C CA . LEU A 1 84 ? 5.187 2.377 2.703 1.00 91.56 84 LEU A CA 1
ATOM 640 C C . LEU A 1 84 ? 4.832 1.330 3.752 1.00 91.56 84 LEU A C 1
ATOM 642 O O . LEU A 1 84 ? 4.693 1.653 4.928 1.00 91.56 84 LEU A O 1
ATOM 646 N N . GLY A 1 85 ? 4.701 0.069 3.353 1.00 92.75 85 GLY A N 1
ATOM 647 C CA . GLY A 1 85 ? 4.435 -1.025 4.271 1.00 92.75 85 GLY A CA 1
ATOM 648 C C . GLY A 1 85 ? 5.629 -1.329 5.169 1.00 92.75 85 GLY A C 1
ATOM 649 O O . GLY A 1 85 ? 5.447 -1.621 6.350 1.00 92.75 85 GLY A O 1
ATOM 650 N N . ILE A 1 86 ? 6.855 -1.207 4.649 1.00 90.88 86 ILE A N 1
ATOM 651 C CA . ILE A 1 86 ? 8.073 -1.276 5.465 1.00 90.88 86 ILE A CA 1
ATOM 652 C C . ILE A 1 86 ? 8.082 -0.136 6.489 1.00 90.88 86 ILE A C 1
ATOM 654 O O . ILE A 1 86 ? 8.264 -0.412 7.673 1.00 90.88 86 ILE A O 1
ATOM 658 N N . LEU A 1 87 ? 7.808 1.104 6.069 1.00 88.94 87 LEU A N 1
ATOM 659 C CA . LEU A 1 87 ? 7.691 2.258 6.966 1.00 88.94 87 LEU A CA 1
ATOM 660 C C . LEU A 1 87 ? 6.635 2.016 8.054 1.00 88.94 87 LEU A C 1
ATOM 662 O O . LEU A 1 87 ? 6.937 2.144 9.237 1.00 88.94 87 LEU A O 1
ATOM 666 N N . ALA A 1 88 ? 5.421 1.610 7.676 1.00 89.69 88 ALA A N 1
ATOM 667 C CA . ALA A 1 88 ? 4.329 1.352 8.615 1.00 89.69 88 ALA A CA 1
ATOM 668 C C . ALA A 1 88 ? 4.674 0.247 9.630 1.00 89.69 88 ALA A C 1
ATOM 670 O O . ALA A 1 88 ? 4.276 0.321 10.790 1.00 89.69 88 ALA A O 1
ATOM 671 N N . ALA A 1 89 ? 5.440 -0.767 9.213 1.00 88.81 89 ALA A N 1
ATOM 672 C CA . ALA A 1 89 ? 5.914 -1.828 10.098 1.00 88.81 89 ALA A CA 1
ATOM 673 C C . ALA A 1 89 ? 7.099 -1.394 10.986 1.00 88.81 89 ALA A C 1
ATOM 675 O O . ALA A 1 89 ? 7.303 -1.978 12.051 1.00 88.81 89 ALA A O 1
ATOM 676 N N . MET A 1 90 ? 7.881 -0.392 10.566 1.00 81.25 90 MET A N 1
ATOM 677 C CA . MET A 1 90 ? 9.026 0.147 11.313 1.00 81.25 90 MET A CA 1
ATOM 678 C C . MET A 1 90 ? 8.644 1.228 12.324 1.00 81.25 90 MET A C 1
ATOM 680 O O . MET A 1 90 ? 9.273 1.307 13.380 1.00 81.25 90 MET A O 1
ATOM 684 N N . LEU A 1 91 ? 7.639 2.054 12.022 1.00 70.94 91 LEU A N 1
ATOM 685 C CA . LEU A 1 91 ? 7.193 3.156 12.875 1.00 70.94 91 LEU A CA 1
ATOM 686 C C . LEU A 1 91 ? 6.433 2.636 14.105 1.00 70.94 91 LEU A C 1
ATOM 688 O O . LEU A 1 91 ? 5.212 2.729 14.220 1.00 70.94 91 LEU A O 1
ATOM 692 N N . VAL A 1 92 ? 7.186 2.100 15.063 1.00 60.94 92 VAL A N 1
ATOM 693 C CA . VAL A 1 92 ? 6.777 2.006 16.463 1.00 60.94 92 VAL A CA 1
ATOM 694 C C . VAL A 1 92 ? 7.294 3.287 17.122 1.00 60.94 92 VAL A C 1
ATOM 696 O O . VAL A 1 92 ? 8.510 3.489 17.129 1.00 60.94 92 VAL A O 1
ATOM 699 N N . PRO A 1 93 ? 6.436 4.193 17.629 1.00 48.38 93 PRO A N 1
ATOM 700 C CA . PRO A 1 93 ? 6.915 5.440 18.209 1.00 48.38 93 PRO A CA 1
ATOM 701 C C . PRO A 1 93 ? 7.908 5.148 19.340 1.00 48.38 93 PRO A C 1
ATOM 703 O O . PRO A 1 93 ? 7.761 4.130 20.030 1.00 48.38 93 PRO A O 1
ATOM 706 N N . PRO A 1 94 ? 8.906 6.022 19.555 1.00 42.56 94 PRO A N 1
ATOM 707 C CA . PRO A 1 94 ? 9.893 5.818 20.598 1.00 42.56 94 PRO A CA 1
ATOM 708 C C . PRO A 1 94 ? 9.178 5.657 21.940 1.00 42.56 94 PRO A C 1
ATOM 710 O O . PRO A 1 94 ? 8.527 6.579 22.444 1.00 42.56 94 PRO A O 1
ATOM 713 N N . SER A 1 95 ? 9.307 4.471 22.540 1.00 46.12 95 SER A N 1
ATOM 714 C CA . SER A 1 95 ? 9.105 4.304 23.976 1.00 46.12 95 SER A CA 1
ATOM 715 C C . SER A 1 95 ? 9.964 5.366 24.643 1.00 46.12 95 SER A C 1
ATOM 717 O O . SER A 1 95 ? 11.175 5.358 24.443 1.00 46.12 95 SER A O 1
ATOM 719 N N . HIS A 1 96 ? 9.327 6.319 25.324 1.00 42.56 96 HIS A N 1
ATOM 720 C CA . HIS A 1 96 ? 9.962 7.525 25.843 1.00 42.56 96 HIS A CA 1
ATOM 721 C C . HIS A 1 96 ? 11.277 7.183 26.550 1.00 42.56 96 HIS A C 1
ATOM 723 O O . HIS A 1 96 ? 11.285 6.719 27.689 1.00 42.56 96 HIS A O 1
ATOM 729 N N . SER A 1 97 ? 12.404 7.408 25.877 1.00 38.81 97 SER A N 1
ATOM 730 C CA . SER A 1 97 ? 13.708 7.397 26.515 1.00 38.81 97 SER A CA 1
ATOM 731 C C . SER A 1 97 ? 13.853 8.736 27.223 1.00 38.81 97 SER A C 1
ATOM 733 O O . SER A 1 97 ? 14.357 9.704 26.655 1.00 38.81 97 SER A O 1
ATOM 735 N N . HIS A 1 98 ? 13.363 8.811 28.458 1.00 35.28 98 HIS A N 1
ATOM 736 C CA . HIS A 1 98 ? 13.785 9.866 29.368 1.00 35.28 98 HIS A CA 1
ATOM 737 C C . HIS A 1 98 ? 15.297 9.705 29.610 1.00 35.28 98 HIS A C 1
ATOM 739 O O . HIS A 1 98 ? 15.729 8.609 29.984 1.00 35.28 98 HIS A O 1
ATOM 745 N N . PRO A 1 99 ? 16.127 10.747 29.425 1.00 45.03 99 PRO A N 1
ATOM 746 C CA . PRO A 1 99 ? 17.516 10.682 29.836 1.00 45.03 99 PRO A CA 1
ATOM 747 C C . PRO A 1 99 ? 17.575 10.809 31.363 1.00 45.03 99 PRO A C 1
ATOM 749 O O . PRO A 1 99 ? 17.097 11.789 31.926 1.00 45.03 99 PRO A O 1
ATOM 752 N N . LEU A 1 100 ? 18.205 9.821 32.001 1.00 45.72 100 LEU A N 1
ATOM 753 C CA . LEU A 1 100 ? 18.698 9.840 33.384 1.00 45.72 100 LEU A CA 1
ATOM 754 C C . LEU A 1 100 ? 17.637 9.904 34.503 1.00 45.72 100 LEU A C 1
ATOM 756 O O . LEU A 1 100 ? 17.446 10.944 35.124 1.00 45.72 100 LEU A O 1
ATOM 760 N N . GLN A 1 101 ? 17.080 8.750 34.890 1.00 38.19 101 GLN A N 1
ATOM 761 C CA . GLN A 1 101 ? 16.875 8.430 36.313 1.00 38.19 101 GLN A CA 1
ATOM 762 C C . GLN A 1 101 ? 16.731 6.913 36.535 1.00 38.19 101 GLN A C 1
ATOM 764 O O . GLN A 1 101 ? 15.810 6.285 36.032 1.00 38.19 101 GLN A O 1
ATOM 769 N N . SER A 1 102 ? 17.711 6.357 37.262 1.00 42.81 102 SER A N 1
ATOM 770 C CA . SER A 1 102 ? 17.697 5.113 38.058 1.00 42.81 102 SER A CA 1
ATOM 771 C C . SER A 1 102 ? 16.932 3.884 37.527 1.00 42.81 102 SER A C 1
ATOM 773 O O . SER A 1 102 ? 15.715 3.828 37.621 1.00 42.81 102 SER A O 1
ATOM 775 N N . LEU A 1 103 ? 17.705 2.867 37.108 1.00 41.97 103 LEU A N 1
ATOM 776 C CA . LEU A 1 103 ? 17.395 1.423 36.998 1.00 41.97 103 LEU A CA 1
ATOM 777 C C . LEU A 1 103 ? 15.968 1.041 36.535 1.00 41.97 103 LEU A C 1
ATOM 779 O O . LEU A 1 103 ? 15.033 1.092 37.334 1.00 41.97 103 LEU A O 1
ATOM 783 N N . PRO A 1 104 ? 15.779 0.539 35.297 1.00 45.03 104 PRO A N 1
ATOM 784 C CA . PRO A 1 104 ? 14.459 0.135 34.846 1.00 45.03 104 PRO A CA 1
ATOM 785 C C . PRO A 1 104 ? 14.061 -1.193 35.499 1.00 45.03 104 PRO A C 1
ATOM 787 O O . PRO A 1 104 ? 14.615 -2.251 35.202 1.00 45.03 104 PRO A O 1
ATOM 790 N N . VAL A 1 105 ? 13.037 -1.144 36.348 1.00 45.31 105 VAL A N 1
ATOM 791 C CA . VAL A 1 105 ? 12.108 -2.270 36.463 1.00 45.31 105 VAL A CA 1
ATOM 792 C C . VAL A 1 105 ? 11.516 -2.460 35.059 1.00 45.31 105 VAL A C 1
ATOM 794 O O . VAL A 1 105 ? 11.005 -1.483 34.503 1.00 45.31 105 VAL A O 1
ATOM 797 N N . PRO A 1 106 ? 11.617 -3.646 34.429 1.00 47.53 106 PRO A N 1
ATOM 798 C CA . PRO A 1 106 ? 10.995 -3.858 33.129 1.00 47.53 106 PRO A CA 1
ATOM 799 C C . PRO A 1 106 ? 9.486 -3.590 33.257 1.00 47.53 106 PRO A C 1
ATOM 801 O O . PRO A 1 106 ? 8.881 -4.035 34.238 1.00 47.53 106 PRO A O 1
ATOM 804 N N . PRO A 1 107 ? 8.866 -2.845 32.322 1.00 46.53 107 PRO A N 1
ATOM 805 C CA . PRO A 1 107 ? 7.435 -2.588 32.379 1.00 46.53 107 PRO A CA 1
ATOM 806 C C . PRO A 1 107 ? 6.675 -3.920 32.438 1.00 46.53 107 PRO A C 1
ATOM 808 O O . PRO A 1 107 ? 6.961 -4.847 31.683 1.00 46.53 107 PRO A O 1
ATOM 811 N N . LEU A 1 108 ? 5.703 -4.015 33.352 1.00 49.81 108 LEU A N 1
ATOM 812 C CA . LEU A 1 108 ? 4.842 -5.195 33.542 1.00 49.81 108 LEU A CA 1
ATOM 813 C C . LEU A 1 108 ? 3.921 -5.466 32.336 1.00 49.81 108 LEU A C 1
ATOM 815 O O . LEU A 1 108 ? 3.191 -6.455 32.320 1.00 49.81 108 LEU A O 1
ATOM 819 N N . THR A 1 109 ? 3.948 -4.593 31.330 1.00 41.41 109 THR A N 1
ATOM 820 C CA . THR A 1 109 ? 3.192 -4.696 30.086 1.00 41.41 109 THR A CA 1
ATOM 821 C C . THR A 1 109 ? 4.154 -4.860 28.904 1.00 41.41 109 THR A C 1
ATOM 823 O O . THR A 1 109 ? 5.145 -4.129 28.818 1.00 41.41 109 THR A O 1
ATOM 826 N N . PRO A 1 110 ? 3.899 -5.805 27.976 1.00 45.00 110 PRO A N 1
ATOM 827 C CA . PRO A 1 110 ? 4.695 -5.907 26.757 1.00 45.00 110 PRO A CA 1
ATOM 828 C C . PRO A 1 110 ? 4.611 -4.588 25.967 1.00 45.00 110 PRO A C 1
ATOM 830 O O . PRO A 1 110 ? 3.578 -3.910 26.032 1.00 45.00 110 PRO A O 1
ATOM 833 N N . PRO A 1 111 ? 5.670 -4.203 25.225 1.00 48.69 111 PRO A N 1
ATOM 834 C CA . PRO A 1 111 ? 5.608 -3.037 24.350 1.00 48.69 111 PRO A CA 1
ATOM 835 C C . PRO A 1 111 ? 4.414 -3.176 23.392 1.00 48.69 111 PRO A C 1
ATOM 837 O O . PRO A 1 111 ? 4.107 -4.300 22.974 1.00 48.69 111 PRO A O 1
ATOM 840 N N . PRO A 1 112 ? 3.716 -2.074 23.057 1.00 51.44 112 PRO A N 1
ATOM 841 C CA . PRO A 1 112 ? 2.583 -2.144 22.149 1.00 51.44 112 PRO A CA 1
ATOM 842 C C . PRO A 1 112 ? 3.042 -2.764 20.822 1.00 51.44 112 PRO A C 1
ATOM 844 O O . PRO A 1 112 ? 4.114 -2.402 20.326 1.00 51.44 112 PRO A O 1
ATOM 847 N N . PRO A 1 113 ? 2.276 -3.709 20.252 1.00 59.62 113 PRO A N 1
ATOM 848 C CA . PRO A 1 113 ? 2.617 -4.274 18.959 1.00 59.62 113 PRO A CA 1
ATOM 849 C C . PRO A 1 113 ? 2.656 -3.152 17.914 1.00 59.62 113 PRO A C 1
ATOM 851 O O . PRO A 1 113 ? 1.800 -2.260 17.905 1.00 59.62 113 PRO A O 1
ATOM 854 N N . GLY A 1 114 ? 3.664 -3.202 17.040 1.00 72.00 114 GLY A N 1
ATOM 855 C CA . GLY A 1 114 ? 3.678 -2.398 15.822 1.0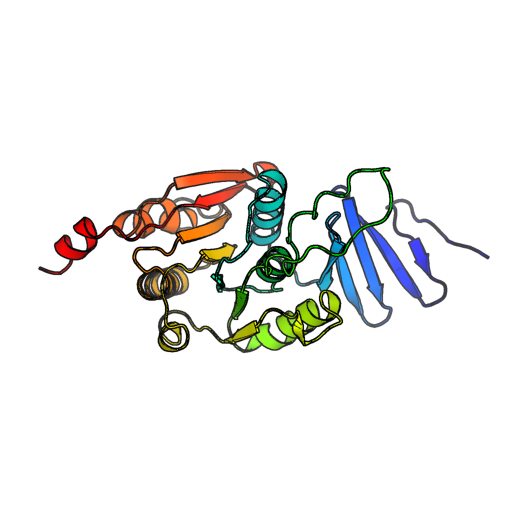0 72.00 114 GLY A CA 1
ATOM 856 C C . GLY A 1 114 ? 2.476 -2.721 14.932 1.00 72.00 114 GLY A C 1
ATOM 857 O O . GLY A 1 114 ? 1.649 -3.579 15.253 1.00 72.00 114 GLY A O 1
ATOM 858 N N . ALA A 1 115 ? 2.372 -2.025 13.809 1.00 86.19 115 ALA A N 1
ATOM 859 C CA . ALA A 1 115 ? 1.296 -2.251 12.858 1.00 86.19 115 ALA A CA 1
ATOM 860 C C . ALA A 1 115 ? 1.287 -3.697 12.340 1.00 86.19 115 ALA A C 1
ATOM 862 O O . ALA A 1 115 ? 2.334 -4.274 12.032 1.00 86.19 115 ALA A O 1
ATOM 863 N N . ASP A 1 116 ? 0.098 -4.274 12.193 1.00 91.06 116 ASP A N 1
ATOM 864 C CA . ASP A 1 116 ? -0.078 -5.570 11.553 1.00 91.06 116 ASP A CA 1
ATOM 865 C C . ASP A 1 116 ? -0.153 -5.385 10.032 1.00 91.06 116 ASP A C 1
ATOM 867 O O . ASP A 1 116 ? -1.231 -5.238 9.449 1.00 91.06 116 ASP A O 1
ATOM 871 N N . VAL A 1 117 ? 1.018 -5.322 9.393 1.00 94.94 117 VAL A N 1
ATOM 872 C CA . VAL A 1 117 ? 1.144 -4.917 7.987 1.00 94.94 117 VAL A CA 1
ATOM 873 C C . VAL A 1 117 ? 1.118 -6.103 7.029 1.00 94.94 117 VAL A C 1
ATOM 875 O O . VAL A 1 117 ? 1.838 -7.097 7.186 1.00 94.94 117 VAL A O 1
ATOM 878 N N . THR A 1 118 ? 0.328 -5.958 5.968 1.00 96.88 118 THR A N 1
ATOM 879 C CA . THR A 1 118 ? 0.352 -6.819 4.788 1.00 96.88 118 THR A CA 1
ATOM 880 C C . THR A 1 118 ? 0.635 -5.994 3.533 1.00 96.88 118 THR A C 1
ATOM 882 O O . THR A 1 118 ? -0.186 -5.192 3.104 1.00 96.88 118 THR A O 1
ATOM 885 N N . ILE A 1 119 ? 1.801 -6.214 2.937 1.00 97.44 119 ILE A N 1
ATOM 886 C CA . ILE A 1 119 ? 2.258 -5.575 1.705 1.00 97.44 119 ILE A CA 1
ATOM 887 C C . ILE A 1 119 ? 1.760 -6.388 0.516 1.00 97.44 119 ILE A C 1
ATOM 889 O O . ILE A 1 119 ? 1.981 -7.609 0.472 1.00 97.44 119 ILE A O 1
ATOM 893 N N . THR A 1 120 ? 1.076 -5.736 -0.426 1.00 97.75 120 THR A N 1
ATOM 894 C CA . THR A 1 120 ? 0.441 -6.427 -1.547 1.00 97.75 120 THR A CA 1
ATOM 895 C C . THR A 1 120 ? 0.759 -5.842 -2.908 1.00 97.75 120 THR A C 1
ATOM 897 O O . THR A 1 120 ? 0.879 -4.632 -3.079 1.00 97.75 120 THR A O 1
ATOM 900 N N . ASP A 1 121 ? 0.880 -6.737 -3.885 1.00 95.75 121 ASP A N 1
ATOM 901 C CA . ASP A 1 121 ? 1.068 -6.392 -5.290 1.00 95.75 121 ASP A CA 1
ATOM 902 C C . ASP A 1 121 ? 0.717 -7.587 -6.199 1.00 95.75 121 ASP A C 1
ATOM 904 O O . ASP A 1 121 ? 0.293 -8.660 -5.737 1.00 95.75 121 ASP A O 1
ATOM 908 N N . LEU A 1 122 ? 0.916 -7.407 -7.501 1.00 93.75 122 LEU A N 1
ATOM 909 C CA . LEU A 1 122 ? 0.952 -8.439 -8.519 1.00 93.75 122 LEU A CA 1
ATOM 910 C C . LEU A 1 122 ? 2.098 -9.442 -8.259 1.00 93.75 122 LEU A C 1
ATOM 912 O O . LEU A 1 122 ? 3.103 -9.098 -7.629 1.00 93.75 122 LEU A O 1
ATOM 916 N N . PRO A 1 123 ? 1.965 -10.708 -8.712 1.00 94.56 123 PRO A N 1
ATOM 917 C CA . PRO A 1 123 ? 2.956 -11.763 -8.476 1.00 94.56 123 PRO A CA 1
ATOM 918 C C . PRO A 1 123 ? 4.404 -11.388 -8.803 1.00 94.56 123 PRO A C 1
ATOM 920 O O . PRO A 1 123 ? 5.316 -11.832 -8.105 1.00 94.56 123 PRO A O 1
ATOM 923 N N . GLU A 1 124 ? 4.591 -10.597 -9.854 1.00 92.56 124 GLU A N 1
ATOM 924 C CA . GLU A 1 124 ? 5.875 -10.217 -10.430 1.00 92.56 124 GLU A CA 1
ATOM 925 C C . GLU A 1 124 ? 6.694 -9.354 -9.454 1.00 92.56 124 GLU A C 1
ATOM 927 O O . GLU A 1 124 ? 7.893 -9.577 -9.303 1.00 92.56 124 GLU A O 1
ATOM 932 N N . ALA A 1 125 ? 6.044 -8.460 -8.700 1.00 90.38 125 ALA A N 1
ATOM 933 C CA . ALA A 1 125 ? 6.701 -7.579 -7.730 1.00 90.38 125 ALA A CA 1
ATOM 934 C C . ALA A 1 125 ? 7.008 -8.269 -6.383 1.00 90.38 125 ALA A C 1
ATOM 936 O O . ALA A 1 125 ? 7.878 -7.840 -5.621 1.00 90.38 125 ALA A O 1
ATOM 937 N N . LEU A 1 126 ? 6.346 -9.390 -6.063 1.00 94.75 126 LEU A N 1
ATOM 938 C CA . LEU A 1 126 ? 6.464 -10.019 -4.737 1.00 94.75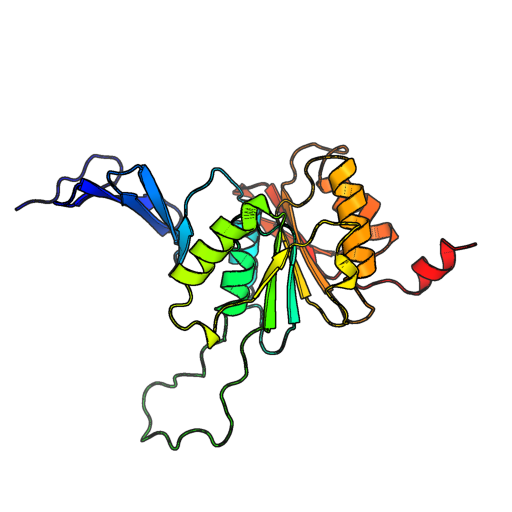 126 LEU A CA 1
ATOM 939 C C . LEU A 1 126 ? 7.882 -10.504 -4.410 1.00 94.75 126 LEU A C 1
ATOM 941 O O . LEU A 1 126 ? 8.232 -10.623 -3.233 1.00 94.75 126 LEU A O 1
ATOM 945 N N . ALA A 1 127 ? 8.687 -10.861 -5.414 1.00 93.44 127 ALA A N 1
ATOM 946 C CA . ALA A 1 127 ? 10.072 -11.273 -5.191 1.00 93.44 127 ALA A CA 1
ATOM 947 C C . ALA A 1 127 ? 10.912 -10.105 -4.651 1.00 93.44 127 ALA A C 1
ATOM 949 O O . ALA A 1 127 ? 11.565 -10.257 -3.614 1.00 93.44 127 ALA A O 1
ATOM 950 N N . GLN A 1 128 ? 10.809 -8.943 -5.298 1.00 90.50 128 GLN A N 1
ATOM 951 C CA . GLN A 1 128 ? 11.497 -7.711 -4.920 1.00 90.50 128 GLN A CA 1
ATOM 952 C C . GLN A 1 128 ? 11.028 -7.201 -3.554 1.00 90.50 128 GLN A C 1
ATOM 954 O O . GLN A 1 128 ? 11.853 -6.975 -2.670 1.00 90.50 128 GLN A O 1
ATOM 959 N N . ILE A 1 129 ? 9.712 -7.142 -3.317 1.00 93.69 129 ILE A N 1
ATOM 960 C CA . ILE A 1 129 ? 9.152 -6.722 -2.021 1.00 93.69 129 ILE A CA 1
ATOM 961 C C . ILE A 1 129 ? 9.713 -7.584 -0.887 1.00 93.69 129 ILE A C 1
ATOM 963 O O . ILE A 1 129 ? 10.129 -7.078 0.154 1.00 93.69 129 ILE A O 1
ATOM 967 N N . ARG A 1 130 ? 9.785 -8.910 -1.075 1.00 94.56 130 ARG A N 1
ATOM 968 C CA . ARG A 1 130 ? 10.365 -9.801 -0.059 1.00 94.56 130 ARG A CA 1
ATOM 969 C C . ARG A 1 130 ? 11.851 -9.529 0.165 1.00 94.56 130 ARG A C 1
ATOM 971 O O . ARG A 1 130 ? 12.307 -9.706 1.292 1.00 94.56 130 ARG A O 1
ATOM 978 N N . THR A 1 131 ? 12.607 -9.156 -0.867 1.00 90.62 131 THR A N 1
ATOM 979 C CA . THR A 1 131 ? 14.009 -8.736 -0.723 1.00 90.62 131 THR A CA 1
ATOM 980 C C . THR A 1 131 ? 14.105 -7.478 0.130 1.00 90.62 131 THR A C 1
ATOM 982 O O . THR A 1 131 ? 14.769 -7.521 1.164 1.00 90.62 131 THR A O 1
ATOM 985 N N . ASN A 1 132 ? 13.346 -6.433 -0.197 1.00 90.38 132 ASN A N 1
ATOM 986 C CA . ASN A 1 132 ? 13.333 -5.184 0.567 1.00 90.38 132 ASN A CA 1
ATOM 987 C C . ASN A 1 132 ? 12.896 -5.403 2.024 1.00 90.38 132 ASN A C 1
ATOM 989 O O . ASN A 1 132 ? 13.541 -4.922 2.954 1.00 90.38 132 ASN A O 1
ATOM 993 N N . VAL A 1 133 ? 11.877 -6.231 2.267 1.00 91.06 133 VAL A N 1
ATOM 994 C CA . VAL A 1 133 ? 11.475 -6.609 3.631 1.00 91.06 133 VAL A CA 1
ATOM 995 C C . VAL A 1 133 ? 12.613 -7.307 4.387 1.00 91.06 133 VAL A C 1
ATOM 997 O O . VAL A 1 133 ? 12.814 -7.049 5.571 1.00 91.06 133 VAL A O 1
ATOM 1000 N N . ARG A 1 134 ? 13.395 -8.181 3.743 1.00 89.50 134 ARG A N 1
ATOM 1001 C CA . ARG A 1 134 ? 14.527 -8.852 4.409 1.00 89.50 134 ARG A CA 1
ATOM 1002 C C . ARG A 1 134 ? 15.653 -7.890 4.779 1.00 89.50 134 ARG A C 1
ATOM 1004 O O . ARG A 1 134 ? 16.249 -8.094 5.833 1.00 89.50 134 ARG A O 1
ATOM 1011 N N . LEU A 1 135 ? 15.913 -6.877 3.951 1.00 84.38 135 LEU A N 1
ATOM 1012 C CA . LEU A 1 135 ? 16.935 -5.856 4.214 1.00 84.38 135 LEU A CA 1
ATOM 1013 C C . LEU A 1 135 ? 16.601 -5.022 5.459 1.00 84.38 135 LEU A C 1
ATOM 1015 O O . LEU A 1 135 ? 17.490 -4.662 6.223 1.00 84.38 135 LEU A O 1
ATOM 1019 N N . ASN A 1 136 ? 15.312 -4.778 5.689 1.00 85.81 136 ASN A N 1
ATOM 1020 C CA . ASN A 1 136 ? 14.819 -3.923 6.768 1.00 85.81 136 ASN A CA 1
ATOM 1021 C C . ASN A 1 136 ? 14.458 -4.695 8.051 1.00 85.81 136 ASN A C 1
ATOM 1023 O O . ASN A 1 136 ? 14.477 -4.134 9.143 1.00 85.81 136 ASN A O 1
ATOM 1027 N N . PHE A 1 137 ? 14.171 -5.996 7.946 1.00 85.19 137 PHE A N 1
ATOM 1028 C CA . PHE A 1 137 ? 13.765 -6.841 9.072 1.00 85.19 137 PHE A CA 1
ATOM 1029 C C . PHE A 1 137 ? 14.619 -8.123 9.138 1.00 85.19 137 PHE A C 1
ATOM 1031 O O . PHE A 1 137 ? 14.231 -9.176 8.599 1.00 85.19 137 PHE A O 1
ATOM 1038 N N . PRO A 1 138 ? 15.772 -8.083 9.837 1.00 79.25 138 PRO A N 1
ATOM 1039 C CA . PRO A 1 138 ? 16.639 -9.248 10.012 1.00 79.25 138 PRO A CA 1
ATOM 1040 C C . PRO A 1 138 ? 15.932 -10.405 10.727 1.00 79.25 138 PRO A C 1
ATOM 1042 O O . PRO A 1 138 ? 16.102 -11.565 10.350 1.00 79.25 138 PRO A O 1
ATOM 1045 N N . CYS A 1 139 ? 15.083 -10.096 11.715 1.00 77.81 139 CYS A N 1
ATOM 1046 C CA . CYS A 1 139 ? 14.280 -11.088 12.425 1.00 77.81 139 CYS A CA 1
ATOM 1047 C C . CYS A 1 139 ? 13.036 -11.480 11.602 1.00 77.81 139 CYS A C 1
ATOM 1049 O O . CYS A 1 139 ? 12.199 -10.625 11.317 1.00 77.81 139 CYS A O 1
ATOM 1051 N N . PRO A 1 140 ? 12.832 -12.768 11.261 1.00 79.06 140 PRO A N 1
ATOM 1052 C CA . PRO A 1 140 ? 11.664 -13.188 10.487 1.00 79.06 140 PRO A CA 1
ATOM 1053 C C . PRO A 1 140 ? 10.316 -12.950 11.176 1.00 79.06 140 PRO A C 1
ATOM 1055 O O . PRO A 1 140 ? 9.313 -12.786 10.492 1.00 79.06 140 PRO A O 1
ATOM 1058 N N . ARG A 1 141 ? 10.281 -12.932 12.516 1.00 77.62 141 ARG A N 1
ATOM 1059 C CA . ARG A 1 141 ? 9.039 -12.770 13.296 1.00 77.62 141 ARG A CA 1
ATOM 1060 C C . ARG A 1 141 ? 8.482 -11.349 13.269 1.00 77.62 141 ARG A C 1
ATOM 1062 O O . ARG A 1 141 ? 7.300 -11.175 13.522 1.00 77.62 141 ARG A O 1
ATOM 1069 N N . SER A 1 142 ? 9.323 -10.360 12.979 1.00 80.06 142 SER A N 1
ATOM 1070 C CA . SER A 1 142 ? 8.931 -8.951 12.887 1.00 80.06 142 SER A CA 1
ATOM 1071 C C . SER A 1 142 ? 8.661 -8.509 11.449 1.00 80.06 142 SER A C 1
ATOM 1073 O O . SER A 1 142 ? 8.462 -7.325 11.209 1.00 80.06 142 SER A O 1
ATOM 1075 N N . ARG A 1 143 ? 8.719 -9.427 10.473 1.00 87.75 143 ARG A N 1
ATOM 1076 C CA . ARG A 1 143 ? 8.520 -9.084 9.064 1.00 87.75 143 ARG A CA 1
ATOM 1077 C C . ARG A 1 143 ? 7.042 -8.825 8.777 1.00 87.75 143 ARG A C 1
ATOM 1079 O O . ARG A 1 143 ? 6.220 -9.668 9.143 1.00 87.75 143 ARG A O 1
ATOM 1086 N N . PRO A 1 144 ? 6.707 -7.750 8.045 1.00 93.25 144 PRO A N 1
ATOM 1087 C CA . PRO A 1 144 ? 5.380 -7.613 7.467 1.00 93.25 144 PRO A CA 1
ATOM 1088 C C . PRO A 1 144 ? 5.088 -8.778 6.512 1.00 93.25 144 PRO A C 1
ATOM 1090 O O . PRO A 1 144 ? 5.991 -9.375 5.909 1.00 93.25 144 PRO A O 1
ATOM 1093 N N . ARG A 1 145 ? 3.806 -9.118 6.360 1.00 95.81 145 ARG A N 1
ATOM 1094 C CA . ARG A 1 145 ? 3.380 -10.164 5.423 1.00 95.81 145 ARG A CA 1
ATOM 1095 C C . ARG A 1 145 ? 3.474 -9.638 3.999 1.00 95.81 145 ARG A C 1
ATOM 1097 O O . ARG A 1 145 ? 3.047 -8.526 3.737 1.00 95.81 145 ARG A O 1
ATOM 1104 N N . VAL A 1 146 ? 3.949 -10.462 3.069 1.00 97.38 146 VAL A N 1
ATOM 1105 C CA . VAL A 1 146 ? 3.962 -10.132 1.635 1.00 97.38 146 VAL A CA 1
ATOM 1106 C C . VAL A 1 146 ? 3.029 -11.089 0.906 1.00 97.38 146 VAL A C 1
ATOM 1108 O O . VAL A 1 146 ? 3.279 -12.301 0.887 1.00 97.38 146 VAL A O 1
ATOM 1111 N N . ARG A 1 147 ? 1.940 -10.569 0.333 1.00 97.56 147 ARG A N 1
ATOM 1112 C CA . ARG A 1 147 ? 0.881 -11.372 -0.299 1.00 97.56 147 ARG A CA 1
ATOM 1113 C C . ARG A 1 147 ? 0.503 -10.815 -1.665 1.00 97.56 147 ARG A C 1
ATOM 1115 O O . ARG A 1 147 ? 0.560 -9.622 -1.902 1.00 97.56 147 ARG A O 1
ATOM 1122 N N . ARG A 1 148 ? 0.065 -11.701 -2.554 1.00 97.31 148 ARG A N 1
ATOM 1123 C CA . ARG A 1 148 ? -0.534 -11.308 -3.830 1.00 97.31 148 ARG A CA 1
ATOM 1124 C C . ARG A 1 148 ? -1.889 -10.634 -3.591 1.00 97.31 148 ARG A C 1
ATOM 1126 O O . ARG A 1 148 ? -2.683 -11.184 -2.825 1.00 97.31 148 ARG A O 1
ATOM 1133 N N . LEU A 1 149 ? -2.155 -9.532 -4.286 1.00 96.88 149 LEU A N 1
ATOM 1134 C CA . LEU A 1 149 ? -3.487 -8.936 -4.409 1.00 96.88 149 LEU A CA 1
ATOM 1135 C C . LEU A 1 149 ? -3.666 -8.360 -5.821 1.00 96.88 149 LEU A C 1
ATOM 1137 O O . LEU A 1 149 ? -3.214 -7.262 -6.128 1.00 96.88 149 LEU A O 1
ATOM 1141 N N . ARG A 1 150 ? -4.354 -9.109 -6.682 1.00 95.06 150 ARG A N 1
ATOM 1142 C CA . ARG A 1 150 ? -4.910 -8.624 -7.944 1.00 95.06 150 ARG A CA 1
ATOM 1143 C C . ARG A 1 150 ? -6.240 -7.941 -7.658 1.00 95.06 150 ARG A C 1
ATOM 1145 O O . ARG A 1 150 ? -7.175 -8.588 -7.183 1.00 95.06 150 ARG A O 1
ATOM 1152 N N . TRP A 1 151 ? -6.311 -6.650 -7.959 1.00 94.56 151 TRP A N 1
ATOM 1153 C CA . TRP A 1 151 ? -7.526 -5.861 -7.791 1.00 94.56 151 TRP A CA 1
ATOM 1154 C C . TRP A 1 151 ? -8.671 -6.407 -8.661 1.00 94.56 151 TRP A C 1
ATOM 1156 O O . TRP A 1 151 ? -8.481 -6.741 -9.831 1.00 94.56 151 TRP A O 1
ATOM 1166 N N . GLY A 1 152 ? -9.858 -6.507 -8.071 1.00 90.12 152 GLY A N 1
ATOM 1167 C CA . GLY A 1 152 ? -11.059 -7.133 -8.616 1.00 90.12 152 GLY A CA 1
ATOM 1168 C C . GLY A 1 152 ? -11.071 -8.667 -8.586 1.00 90.12 152 GLY A C 1
ATOM 1169 O O . GLY A 1 152 ? -11.943 -9.254 -9.226 1.00 90.12 152 GLY A O 1
ATOM 1170 N N . GLN A 1 153 ? -10.112 -9.328 -7.926 1.00 92.38 153 GLN A N 1
ATOM 1171 C CA . GLN A 1 153 ? -9.995 -10.796 -7.927 1.00 92.38 153 GLN A CA 1
ATOM 1172 C C . GLN A 1 153 ? -9.729 -11.404 -6.544 1.00 92.38 153 GLN A C 1
ATOM 1174 O O . GLN A 1 153 ? -10.335 -12.414 -6.187 1.00 92.38 153 GLN A O 1
ATOM 1179 N N . ASP A 1 154 ? -8.788 -10.845 -5.782 1.00 94.44 154 ASP A N 1
ATOM 1180 C CA . ASP A 1 154 ? -8.220 -11.511 -4.603 1.00 94.44 154 ASP A CA 1
ATOM 1181 C C . ASP A 1 154 ? -8.746 -11.014 -3.255 1.00 94.44 154 ASP A C 1
ATOM 1183 O O . ASP A 1 154 ? -8.327 -11.520 -2.213 1.00 94.44 154 ASP A O 1
ATOM 1187 N N . GLU A 1 155 ? -9.645 -10.035 -3.233 1.00 92.81 155 GLU A N 1
ATOM 1188 C CA . GLU A 1 155 ? -10.052 -9.330 -2.012 1.00 92.81 155 GLU A CA 1
ATOM 1189 C C . GLU A 1 155 ? -10.679 -10.255 -0.967 1.00 92.81 155 GLU A C 1
ATOM 1191 O O . GLU A 1 155 ? -10.499 -10.054 0.231 1.00 92.81 155 GLU A O 1
ATOM 1196 N N . SER A 1 156 ? -11.325 -11.338 -1.408 1.00 90.44 156 SER A N 1
ATOM 1197 C CA . SER A 1 156 ? -11.861 -12.389 -0.529 1.00 90.44 156 SER A CA 1
ATOM 1198 C C . SER A 1 156 ? -10.802 -13.040 0.375 1.00 90.44 156 SER A C 1
ATOM 1200 O O . SER A 1 156 ? -11.132 -13.598 1.419 1.00 90.44 156 SER A O 1
ATOM 1202 N N . SER A 1 157 ? -9.519 -12.946 0.009 1.00 91.12 157 SER A N 1
ATOM 1203 C CA . SER A 1 157 ? -8.383 -13.466 0.781 1.00 91.12 157 SER A CA 1
ATOM 1204 C C . SER A 1 157 ? -7.923 -12.540 1.916 1.00 91.12 157 SER A C 1
ATOM 1206 O O . SER A 1 157 ? -6.987 -12.892 2.652 1.00 91.12 157 SER A O 1
ATOM 1208 N N . PHE A 1 158 ? -8.555 -11.373 2.044 1.00 90.75 158 PHE A N 1
ATOM 1209 C CA . PHE A 1 158 ? -8.288 -10.342 3.043 1.00 90.75 158 PHE A CA 1
ATOM 1210 C C . PHE A 1 158 ? -9.588 -9.998 3.791 1.00 90.75 158 PHE A C 1
ATOM 1212 O O . PHE A 1 158 ? -10.082 -8.877 3.691 1.00 90.75 158 PHE A O 1
ATOM 1219 N N . PRO A 1 159 ? -10.189 -10.972 4.504 1.00 84.12 159 PRO A N 1
ATOM 1220 C CA . PRO A 1 159 ? -11.412 -10.730 5.250 1.00 84.12 159 PRO A CA 1
ATOM 1221 C C . PRO A 1 159 ? -11.122 -9.846 6.463 1.00 84.12 159 PRO A C 1
ATOM 1223 O O . PRO A 1 159 ? -10.141 -10.057 7.178 1.00 84.12 159 PRO A O 1
ATOM 1226 N N . GLY A 1 160 ? -12.013 -8.901 6.732 1.00 82.38 160 GLY A N 1
ATOM 1227 C CA . GLY A 1 160 ? -11.895 -8.019 7.883 1.00 82.38 160 GLY A CA 1
ATOM 1228 C C . GLY A 1 160 ? -12.486 -6.644 7.619 1.00 82.38 160 GLY A C 1
ATOM 1229 O O . GLY A 1 160 ? -12.996 -6.349 6.542 1.00 82.38 160 GLY A O 1
ATOM 1230 N N . ASP A 1 161 ? -12.447 -5.822 8.656 1.00 84.00 161 ASP A N 1
ATOM 1231 C CA . ASP A 1 161 ? -12.843 -4.419 8.652 1.00 84.00 161 ASP A CA 1
ATOM 1232 C C . ASP A 1 161 ? -11.902 -3.671 9.606 1.00 84.00 161 ASP A C 1
ATOM 1234 O O . ASP A 1 161 ? -11.251 -4.292 10.451 1.00 84.00 161 ASP A O 1
ATOM 1238 N N . GLY A 1 162 ? -11.826 -2.347 9.491 1.00 85.00 162 GLY A N 1
ATOM 1239 C CA . GLY A 1 162 ? -10.881 -1.544 10.269 1.00 85.00 162 GLY A CA 1
ATOM 1240 C C . GLY A 1 162 ? -9.454 -1.598 9.724 1.00 85.00 162 GLY A C 1
ATOM 1241 O O . GLY A 1 162 ? -8.502 -1.376 10.470 1.00 85.00 162 GLY A O 1
ATOM 1242 N N . HIS A 1 163 ? -9.298 -1.905 8.435 1.00 91.88 163 HIS A N 1
ATOM 1243 C CA . HIS A 1 163 ? -8.006 -1.830 7.765 1.00 91.88 163 HIS A CA 1
ATOM 1244 C C . HIS A 1 163 ? -7.661 -0.376 7.434 1.00 91.88 163 HIS A C 1
ATOM 1246 O O . HIS A 1 163 ? -8.515 0.389 6.979 1.00 91.88 163 HIS A O 1
ATOM 1252 N N . LEU A 1 164 ? -6.391 -0.016 7.601 1.00 93.62 164 LEU A N 1
ATOM 1253 C CA . LEU A 1 164 ? -5.801 1.154 6.970 1.00 93.62 164 LEU A CA 1
ATOM 1254 C C . LEU A 1 164 ? -5.220 0.730 5.620 1.00 93.62 164 LEU A C 1
ATOM 1256 O O . LEU A 1 164 ? -4.244 -0.020 5.567 1.00 93.62 164 LEU A O 1
ATOM 1260 N N . LEU A 1 165 ? -5.821 1.203 4.533 1.00 95.19 165 LEU A N 1
ATOM 1261 C CA . LEU A 1 165 ? -5.296 0.984 3.190 1.00 95.19 165 LEU A CA 1
ATOM 1262 C C . LEU A 1 165 ? -4.277 2.072 2.855 1.00 95.19 165 LEU A C 1
ATOM 1264 O O . LEU A 1 165 ? -4.606 3.256 2.901 1.00 95.19 165 LEU A O 1
ATOM 1268 N N . LEU A 1 166 ? -3.061 1.670 2.502 1.00 94.88 166 LEU A N 1
ATOM 1269 C CA . LEU A 1 166 ? -2.024 2.554 1.976 1.00 94.88 166 LEU A CA 1
ATOM 1270 C C . LEU A 1 166 ? -1.846 2.293 0.486 1.00 94.88 166 LEU A C 1
ATOM 1272 O O . LEU A 1 166 ? -1.988 1.160 0.030 1.00 94.88 166 LEU A O 1
ATOM 1276 N N . GLY A 1 167 ? -1.490 3.318 -0.275 1.00 93.12 167 GLY A N 1
ATOM 1277 C CA . GLY A 1 167 ? -1.047 3.106 -1.644 1.00 93.12 167 GLY A CA 1
ATOM 1278 C C . GLY A 1 167 ? -0.646 4.392 -2.338 1.00 93.12 167 GLY A C 1
ATOM 1279 O O . GLY A 1 167 ? -1.113 5.480 -2.004 1.00 93.12 167 GLY A O 1
ATOM 1280 N N . SER A 1 168 ? 0.233 4.260 -3.317 1.00 90.31 168 SER A N 1
ATOM 1281 C CA . SER A 1 168 ? 0.805 5.384 -4.045 1.00 90.31 168 SER A CA 1
ATOM 1282 C C . SER A 1 168 ? 0.862 5.080 -5.526 1.00 90.31 168 SER A C 1
ATOM 1284 O O . SER A 1 168 ? 1.180 3.958 -5.905 1.00 90.31 168 SER A O 1
ATOM 1286 N N . ASP A 1 169 ? 0.588 6.087 -6.353 1.00 84.06 169 ASP A N 1
ATOM 1287 C CA . ASP A 1 169 ? 0.690 5.984 -7.813 1.00 84.06 169 ASP A CA 1
ATOM 1288 C C . ASP A 1 169 ? -0.178 4.853 -8.412 1.00 84.06 169 ASP A C 1
ATOM 1290 O O . ASP A 1 169 ? 0.142 4.301 -9.448 1.00 84.06 169 ASP A O 1
ATOM 1294 N N . LEU A 1 170 ? -1.328 4.538 -7.804 1.00 86.44 170 LEU A N 1
ATOM 1295 C CA . LEU A 1 170 ? -2.142 3.351 -8.133 1.00 86.44 170 LEU A CA 1
ATOM 1296 C C . LEU A 1 170 ? -2.910 3.406 -9.467 1.00 86.44 170 LEU A C 1
ATOM 1298 O O . LEU A 1 170 ? -3.457 2.397 -9.913 1.00 86.44 170 LEU A O 1
ATOM 1302 N N . VAL A 1 171 ? -3.048 4.592 -10.063 1.00 83.75 171 VAL A N 1
ATOM 1303 C CA . VAL A 1 171 ? -3.906 4.818 -11.235 1.00 83.75 171 VAL A CA 1
ATOM 1304 C C . VAL A 1 171 ? -3.054 5.212 -12.431 1.00 83.75 171 VAL A C 1
ATOM 1306 O O . VAL A 1 171 ? -2.602 6.354 -12.525 1.00 83.75 171 VAL A O 1
ATOM 1309 N N . TYR A 1 172 ? -2.895 4.275 -13.366 1.00 75.69 172 TYR A N 1
ATOM 1310 C CA . TYR A 1 172 ? -2.102 4.457 -14.587 1.00 75.69 172 TYR A CA 1
ATOM 1311 C C . TYR A 1 172 ? -2.975 4.615 -15.838 1.00 75.69 172 TYR A C 1
ATOM 1313 O O . TYR A 1 172 ? -2.600 5.297 -16.788 1.00 75.69 172 TYR A O 1
ATOM 1321 N N . ASP A 1 173 ? -4.156 3.996 -15.834 1.00 75.69 173 ASP A N 1
ATOM 1322 C CA . ASP A 1 173 ? -5.075 3.927 -16.965 1.00 75.69 173 ASP A CA 1
ATOM 1323 C C . ASP A 1 173 ? -6.532 3.687 -16.499 1.00 75.69 173 ASP A C 1
ATOM 1325 O O . ASP A 1 173 ? -6.851 3.608 -15.306 1.00 75.69 173 ASP A O 1
ATOM 1329 N N . ARG A 1 174 ? -7.469 3.592 -17.451 1.00 75.00 174 ARG A N 1
ATOM 1330 C CA . ARG A 1 174 ? -8.898 3.416 -17.137 1.00 75.00 174 ARG A CA 1
ATOM 1331 C C . ARG A 1 174 ? -9.208 2.040 -16.530 1.00 75.00 174 ARG A C 1
ATOM 1333 O O . ARG A 1 174 ? -10.093 1.948 -15.681 1.00 75.00 174 ARG A O 1
ATOM 1340 N N . SER A 1 175 ? -8.522 0.984 -16.960 1.00 79.38 175 SER A N 1
ATOM 1341 C CA . SER A 1 175 ? -8.733 -0.374 -16.448 1.00 79.38 175 SER A CA 1
ATOM 1342 C C . SER A 1 175 ? -8.233 -0.509 -15.008 1.00 79.38 175 SER A C 1
ATOM 1344 O O . SER A 1 175 ? -8.984 -0.996 -14.160 1.00 79.38 175 SER A O 1
ATOM 1346 N N . SER A 1 176 ? -7.052 0.040 -14.694 1.00 82.50 176 SER A N 1
ATOM 1347 C CA . SER A 1 176 ? -6.539 0.104 -13.317 1.00 82.50 176 SER A CA 1
ATOM 1348 C C . SER A 1 176 ? -7.453 0.916 -12.397 1.00 82.50 176 SER A C 1
ATOM 1350 O O . SER A 1 176 ? -7.711 0.490 -11.275 1.00 82.50 176 SER A O 1
ATOM 1352 N N . SER A 1 177 ? -8.056 2.006 -12.887 1.00 85.44 177 SER A N 1
ATOM 1353 C CA . SER A 1 177 ? -9.054 2.782 -12.126 1.00 85.44 177 SER A CA 1
ATOM 1354 C C . SER A 1 177 ? -10.266 1.943 -11.693 1.00 85.44 177 SER A C 1
ATOM 1356 O O . SER A 1 177 ? -10.701 2.010 -10.543 1.00 85.44 177 SER A O 1
ATOM 1358 N N . ALA A 1 178 ? -10.836 1.155 -12.612 1.00 88.06 178 ALA A N 1
ATOM 1359 C CA . ALA A 1 178 ? -12.010 0.331 -12.325 1.00 88.06 178 ALA A CA 1
ATOM 1360 C C . ALA A 1 178 ? -11.677 -0.817 -11.361 1.00 88.06 178 ALA A C 1
ATOM 1362 O O . ALA A 1 178 ? -12.426 -1.065 -10.414 1.00 88.06 178 ALA A O 1
ATOM 1363 N N . ALA A 1 179 ? -10.536 -1.476 -11.575 1.00 90.94 179 ALA A N 1
ATOM 1364 C CA . ALA A 1 179 ? -10.059 -2.543 -10.704 1.00 90.94 179 ALA A CA 1
ATOM 1365 C C . ALA A 1 179 ? -9.761 -2.019 -9.289 1.00 90.94 179 ALA A C 1
ATOM 1367 O O . ALA A 1 179 ? -10.233 -2.597 -8.310 1.00 90.94 179 ALA A O 1
ATOM 1368 N N . LEU A 1 180 ? -9.072 -0.878 -9.171 1.00 91.88 180 LEU A N 1
ATOM 1369 C CA . LEU A 1 180 ? -8.781 -0.239 -7.887 1.00 91.88 180 LEU A CA 1
ATOM 1370 C C . LEU A 1 180 ? -10.061 0.132 -7.130 1.00 91.88 180 LEU A C 1
ATOM 1372 O O . LEU A 1 180 ? -10.158 -0.112 -5.931 1.00 91.88 180 LEU A O 1
ATOM 1376 N N . LEU A 1 181 ? -11.068 0.685 -7.814 1.00 90.88 181 LEU A N 1
ATOM 1377 C CA . LEU A 1 181 ? -12.351 0.989 -7.180 1.00 90.88 181 LEU A CA 1
ATOM 1378 C C . LEU A 1 181 ? -13.031 -0.274 -6.631 1.00 90.88 181 LEU A C 1
ATOM 1380 O O . LEU A 1 181 ? -13.590 -0.231 -5.535 1.00 90.88 181 LEU A O 1
ATOM 1384 N N . ALA A 1 182 ? -12.985 -1.389 -7.366 1.00 90.94 182 ALA A N 1
ATOM 1385 C CA . ALA A 1 182 ? -13.518 -2.664 -6.892 1.00 90.94 182 ALA A CA 1
ATOM 1386 C C . ALA A 1 182 ? -12.777 -3.146 -5.632 1.00 90.94 182 ALA A C 1
ATOM 1388 O O . ALA A 1 182 ? -13.426 -3.498 -4.644 1.00 90.94 182 ALA A O 1
ATOM 1389 N N . ALA A 1 183 ? -11.444 -3.055 -5.633 1.00 93.19 183 ALA A N 1
ATOM 1390 C CA . ALA A 1 183 ? -10.619 -3.404 -4.482 1.00 93.19 183 ALA A CA 1
ATOM 1391 C C . ALA A 1 183 ? -10.951 -2.543 -3.256 1.00 93.19 183 ALA A C 1
ATOM 1393 O O . ALA A 1 183 ? -11.259 -3.076 -2.191 1.00 93.19 183 ALA A O 1
ATOM 1394 N N . LEU A 1 184 ? -10.988 -1.214 -3.410 1.00 92.31 184 LEU A N 1
ATOM 1395 C CA . LEU A 1 184 ? -11.341 -0.288 -2.330 1.00 92.31 184 LEU A CA 1
ATOM 1396 C C . LEU A 1 184 ? -12.750 -0.564 -1.791 1.00 92.31 184 LEU A C 1
ATOM 1398 O O . LEU A 1 184 ? -12.948 -0.586 -0.584 1.00 92.31 184 LEU A O 1
ATOM 1402 N N . ARG A 1 185 ? -13.738 -0.840 -2.651 1.00 89.94 185 ARG A N 1
ATOM 1403 C CA . ARG A 1 185 ? -15.115 -1.151 -2.217 1.00 89.94 185 ARG A CA 1
ATOM 1404 C C . ARG A 1 185 ? -15.218 -2.432 -1.390 1.00 89.94 185 ARG A C 1
ATOM 1406 O O . ARG A 1 185 ? -16.108 -2.515 -0.537 1.00 89.94 185 ARG A O 1
ATOM 1413 N N . SER A 1 186 ? -14.351 -3.404 -1.667 1.00 90.75 186 SER A N 1
ATOM 1414 C CA . SER A 1 186 ? -14.308 -4.680 -0.957 1.00 90.75 186 SER A CA 1
ATOM 1415 C C . SER A 1 186 ? -13.480 -4.616 0.327 1.00 90.75 186 SER A C 1
ATOM 1417 O O . SER A 1 186 ? -13.867 -5.236 1.311 1.00 90.75 186 SER A O 1
ATOM 1419 N N . LEU A 1 187 ? -12.354 -3.896 0.322 1.00 90.81 187 LEU A N 1
ATOM 1420 C CA . LEU A 1 187 ? -11.404 -3.835 1.442 1.00 90.81 187 LEU A CA 1
ATOM 1421 C C . LEU A 1 187 ? -11.732 -2.719 2.448 1.00 90.81 187 LEU A C 1
ATOM 1423 O O . LEU A 1 187 ? -11.451 -2.851 3.643 1.00 90.81 187 LEU A O 1
ATOM 1427 N N . CYS A 1 188 ? -12.342 -1.618 1.995 1.00 88.69 188 CYS A N 1
ATOM 1428 C CA . CYS A 1 188 ? -12.872 -0.600 2.894 1.00 88.69 188 CYS A CA 1
ATOM 1429 C C . CYS A 1 188 ? -14.242 -1.033 3.422 1.00 88.69 188 CYS A C 1
ATOM 1431 O O . CYS A 1 188 ? -15.274 -0.813 2.779 1.00 88.69 188 CYS A O 1
ATOM 1433 N N . GLY A 1 189 ? -14.249 -1.649 4.603 1.00 82.81 189 GLY A N 1
ATOM 1434 C CA . GLY A 1 189 ? -15.446 -1.768 5.425 1.00 82.81 189 GLY A CA 1
ATOM 1435 C C . GLY A 1 189 ? -15.796 -0.442 6.125 1.00 82.81 189 GLY A C 1
ATOM 1436 O O . GLY A 1 189 ? -15.116 0.564 5.916 1.00 82.81 189 GLY A O 1
ATOM 1437 N N . PRO A 1 190 ? -16.865 -0.410 6.940 1.00 81.56 190 PRO A N 1
ATOM 1438 C CA . PRO A 1 190 ? -17.334 0.810 7.602 1.00 81.56 190 PRO A CA 1
ATOM 1439 C C . PRO A 1 190 ? -16.316 1.458 8.547 1.00 81.56 190 PRO A C 1
ATOM 1441 O O . PRO A 1 190 ? -16.370 2.663 8.749 1.00 81.56 190 PRO A O 1
ATOM 1444 N N . ARG A 1 191 ? -15.398 0.682 9.140 1.00 84.19 191 ARG A N 1
ATOM 1445 C CA . ARG A 1 191 ? -14.360 1.204 10.050 1.00 84.19 191 ARG A CA 1
ATOM 1446 C C . ARG A 1 191 ? -13.000 1.346 9.376 1.00 84.19 191 ARG A C 1
ATOM 1448 O O . ARG A 1 191 ? -12.065 1.860 9.988 1.00 84.19 191 ARG A O 1
ATOM 1455 N N . SER A 1 192 ? -12.865 0.846 8.153 1.00 88.69 192 SER A N 1
ATOM 1456 C CA . SER A 1 192 ? -11.643 0.984 7.371 1.00 88.69 192 SER A CA 1
ATOM 1457 C C . SER A 1 192 ? -11.462 2.422 6.888 1.00 88.69 192 SER A C 1
ATOM 1459 O O . SER A 1 192 ? -12.422 3.155 6.654 1.00 88.69 192 SER A O 1
ATOM 1461 N N . ARG A 1 193 ? -10.206 2.819 6.694 1.00 90.12 193 ARG A N 1
ATOM 1462 C CA . ARG A 1 193 ? -9.828 4.122 6.130 1.00 90.12 193 ARG A CA 1
ATOM 1463 C C . ARG A 1 193 ? -8.741 3.897 5.088 1.00 90.12 193 ARG A C 1
ATOM 1465 O O . ARG A 1 193 ? -7.998 2.924 5.171 1.00 90.12 193 ARG A O 1
ATOM 1472 N N . ALA A 1 194 ? -8.630 4.796 4.119 1.00 91.75 194 ALA A N 1
ATOM 1473 C CA . ALA A 1 194 ? -7.552 4.762 3.136 1.00 91.75 194 ALA A CA 1
ATOM 1474 C C . ALA A 1 194 ? -6.751 6.064 3.164 1.00 91.75 194 ALA A C 1
ATOM 1476 O O . ALA A 1 194 ? -7.323 7.138 3.371 1.00 91.75 194 ALA A O 1
ATOM 1477 N N . LEU A 1 195 ? -5.447 5.941 2.930 1.00 92.12 195 LEU A N 1
ATOM 1478 C CA . LEU A 1 195 ? -4.526 7.038 2.687 1.00 92.12 195 LEU A CA 1
ATOM 1479 C C . LEU A 1 195 ? -3.768 6.752 1.390 1.00 92.12 195 LEU A C 1
ATOM 1481 O O . LEU A 1 195 ? -2.970 5.818 1.312 1.00 92.12 195 LEU A O 1
ATOM 1485 N N . LEU A 1 196 ? -4.070 7.536 0.361 1.00 91.81 196 LEU A N 1
ATOM 1486 C CA . LEU A 1 196 ? -3.649 7.281 -1.010 1.00 91.81 196 LEU A CA 1
ATOM 1487 C C . LEU A 1 196 ? -2.929 8.506 -1.568 1.00 91.81 196 LEU A C 1
ATOM 1489 O O . LEU A 1 196 ? -3.429 9.621 -1.425 1.00 91.81 196 LEU A O 1
ATOM 1493 N N . SER A 1 197 ? -1.793 8.319 -2.235 1.00 88.25 197 SER A N 1
ATOM 1494 C CA . SER A 1 197 ? -1.120 9.401 -2.958 1.00 88.25 197 SER A CA 1
ATOM 1495 C C . SER A 1 197 ? -1.262 9.248 -4.468 1.00 88.25 197 SER A C 1
ATOM 1497 O O . SER A 1 197 ? -1.277 8.143 -5.019 1.00 88.25 197 SER A O 1
ATOM 1499 N N . ALA A 1 198 ? -1.380 10.383 -5.149 1.00 83.69 198 ALA A N 1
ATOM 1500 C CA . ALA A 1 198 ? -1.499 10.437 -6.594 1.00 83.69 198 ALA A CA 1
ATOM 1501 C C . ALA A 1 198 ? -0.699 11.607 -7.156 1.00 83.69 198 ALA A C 1
ATOM 1503 O O . ALA A 1 198 ? -0.843 12.747 -6.711 1.00 83.69 198 ALA A O 1
ATOM 1504 N N . ARG A 1 199 ? 0.101 11.339 -8.188 1.00 77.75 199 ARG A N 1
ATOM 1505 C CA . ARG A 1 199 ? 0.734 12.396 -8.977 1.00 77.75 199 ARG A CA 1
ATOM 1506 C C . ARG A 1 199 ? -0.305 13.124 -9.835 1.00 77.75 199 ARG A C 1
ATOM 1508 O O . ARG A 1 199 ? -1.073 12.479 -10.543 1.00 77.75 199 ARG A O 1
ATOM 1515 N N . SER A 1 200 ? -0.272 14.453 -9.860 1.00 65.62 200 SER A N 1
ATOM 1516 C CA . SER A 1 200 ? -1.234 15.334 -10.550 1.00 65.62 200 SER A CA 1
ATOM 1517 C C . SER A 1 200 ? -1.067 15.415 -12.086 1.00 65.62 200 SER A C 1
ATOM 1519 O O . SER A 1 200 ? -1.599 16.316 -12.738 1.00 65.62 200 SER A O 1
ATOM 1521 N N . ARG A 1 201 ? -0.352 14.473 -12.722 1.00 59.12 201 ARG A N 1
ATOM 1522 C CA . ARG A 1 201 ? -0.128 14.489 -14.183 1.00 59.12 201 ARG A CA 1
ATOM 1523 C C . ARG A 1 201 ? -1.342 13.947 -14.953 1.00 59.12 201 ARG A C 1
ATOM 1525 O O . ARG A 1 201 ? -1.961 12.968 -14.549 1.00 59.12 201 ARG A O 1
ATOM 1532 N N . GLY A 1 202 ? -1.651 14.554 -16.105 1.00 55.81 202 GLY A N 1
ATOM 1533 C CA . GLY A 1 202 ? -2.657 14.048 -17.060 1.00 55.81 202 GLY A CA 1
ATOM 1534 C C . GLY A 1 202 ? -3.992 14.805 -17.126 1.00 55.81 202 GLY A C 1
ATOM 1535 O O . GLY A 1 202 ? -4.911 14.356 -17.813 1.00 55.81 202 GLY A O 1
ATOM 1536 N N . GLY A 1 203 ? -4.124 15.953 -16.449 1.00 57.06 203 GLY A N 1
ATOM 1537 C CA . GLY A 1 203 ? -5.324 16.798 -16.533 1.00 57.06 203 GLY A CA 1
ATOM 1538 C C . GLY A 1 203 ? -6.610 16.068 -16.114 1.00 57.06 203 GLY A C 1
ATOM 1539 O O . GLY A 1 203 ? -6.598 15.237 -15.208 1.00 57.06 203 GLY A O 1
ATOM 1540 N N . GLU A 1 204 ? -7.735 16.355 -16.776 1.00 53.22 204 GLU A N 1
ATOM 1541 C CA . GLU A 1 204 ? -9.033 15.722 -16.468 1.00 53.22 204 GLU A CA 1
ATOM 1542 C C . GLU A 1 204 ? -9.126 14.225 -16.827 1.00 53.22 204 GLU A C 1
ATOM 1544 O O . GLU A 1 204 ? -10.093 13.562 -16.443 1.00 53.22 204 GLU A O 1
ATOM 1549 N N . GLY A 1 205 ? -8.143 13.686 -17.557 1.00 56.53 205 GLY A N 1
ATOM 1550 C CA . GLY A 1 205 ? -8.088 12.277 -17.962 1.00 56.53 205 GLY A CA 1
ATOM 1551 C C . GLY A 1 205 ? -7.215 11.386 -17.075 1.00 56.53 205 GLY A C 1
ATOM 1552 O O . GLY A 1 205 ? -7.231 10.172 -17.258 1.00 56.53 205 GLY A O 1
ATOM 1553 N N . GLY A 1 206 ? -6.448 11.969 -16.147 1.00 66.62 206 GLY A N 1
ATOM 1554 C CA . GLY A 1 206 ? -5.472 11.255 -15.320 1.00 66.62 206 GLY A CA 1
ATOM 1555 C C . GLY A 1 206 ? -5.999 10.782 -13.961 1.00 66.62 206 GLY A C 1
ATOM 1556 O O . GLY A 1 206 ? -7.178 10.937 -13.627 1.00 66.62 206 GLY A O 1
ATOM 1557 N N . SER A 1 207 ? -5.076 10.267 -13.144 1.00 75.56 207 SER A N 1
ATOM 1558 C CA . SER A 1 207 ? -5.266 9.867 -11.737 1.00 75.56 207 SER A CA 1
ATOM 1559 C C . SER A 1 207 ? -6.074 10.894 -10.930 1.00 75.56 207 SER A C 1
ATOM 1561 O O . SER A 1 207 ? -6.988 10.533 -10.192 1.00 75.56 207 SER A O 1
ATOM 1563 N N . ARG A 1 208 ? -5.833 12.192 -11.141 1.00 77.94 208 ARG A N 1
ATOM 1564 C CA . ARG A 1 208 ? -6.542 13.289 -10.465 1.00 77.94 208 ARG A CA 1
ATOM 1565 C C . ARG A 1 208 ? -8.063 13.229 -10.629 1.00 77.94 208 ARG A C 1
ATOM 1567 O O . ARG A 1 208 ? -8.806 13.522 -9.694 1.00 77.94 208 ARG A O 1
ATOM 1574 N N . SER A 1 209 ? -8.544 12.843 -11.808 1.00 82.31 209 SER A N 1
ATOM 1575 C CA . SER A 1 209 ? -9.978 12.711 -12.083 1.00 82.31 209 SER A CA 1
ATOM 1576 C C . SER A 1 209 ? -10.593 11.548 -11.305 1.00 82.31 209 SER A C 1
ATOM 1578 O O . SER A 1 209 ? -11.690 11.679 -10.762 1.00 82.31 209 SER A O 1
ATOM 1580 N N . PHE A 1 210 ? -9.856 10.445 -11.142 1.00 85.88 210 PHE A N 1
ATOM 1581 C CA . PHE A 1 210 ? -10.286 9.335 -10.296 1.00 85.88 210 PHE A CA 1
ATOM 1582 C C . PHE A 1 210 ? -10.512 9.791 -8.847 1.00 85.88 210 PHE A C 1
ATOM 1584 O O . PHE A 1 210 ? -11.624 9.646 -8.336 1.00 85.88 210 PHE A O 1
ATOM 1591 N N . PHE A 1 211 ? -9.518 10.427 -8.219 1.00 86.81 211 PHE A N 1
ATOM 1592 C CA . PHE A 1 211 ? -9.611 10.853 -6.815 1.00 86.81 211 PHE A CA 1
ATOM 1593 C C . PHE A 1 211 ? -10.602 12.000 -6.577 1.00 86.81 211 PHE A C 1
ATOM 1595 O O . PHE A 1 211 ? -11.230 12.046 -5.524 1.00 86.81 211 PHE A O 1
ATOM 1602 N N . ARG A 1 212 ? -10.795 12.909 -7.546 1.00 85.38 212 ARG A N 1
ATOM 1603 C CA . ARG A 1 212 ? -11.679 14.082 -7.381 1.00 85.38 212 ARG A CA 1
ATOM 1604 C C . ARG A 1 212 ? -13.098 13.911 -7.918 1.00 85.38 212 ARG A C 1
ATOM 1606 O O . ARG A 1 212 ? -13.967 14.688 -7.534 1.00 85.38 212 ARG A O 1
ATOM 1613 N N . ARG A 1 213 ? -13.349 12.964 -8.828 1.00 85.88 213 ARG A N 1
ATOM 1614 C CA . ARG A 1 213 ? -14.664 12.799 -9.484 1.00 85.88 213 ARG A CA 1
ATOM 1615 C C . ARG A 1 213 ? -15.264 11.412 -9.318 1.00 85.88 213 ARG A C 1
ATOM 1617 O O . ARG A 1 213 ? -16.480 11.305 -9.192 1.00 85.88 213 ARG A O 1
ATOM 1624 N N . VAL A 1 214 ? -14.451 10.356 -9.352 1.00 87.44 214 VAL A N 1
ATOM 1625 C CA . VAL A 1 214 ? -14.951 8.972 -9.298 1.00 87.44 214 VAL A CA 1
ATOM 1626 C C . VAL A 1 214 ? -15.057 8.494 -7.856 1.00 87.44 214 VAL A C 1
ATOM 1628 O O . VAL A 1 214 ? -16.137 8.103 -7.422 1.00 87.44 214 VAL A O 1
ATOM 1631 N N . LEU A 1 215 ? -13.959 8.566 -7.105 1.00 88.50 215 LEU A N 1
ATOM 1632 C CA . LEU A 1 215 ? -13.877 8.088 -5.728 1.00 88.50 215 LEU A CA 1
ATOM 1633 C C . LEU A 1 215 ? -14.870 8.791 -4.775 1.00 88.50 215 LEU A C 1
ATOM 1635 O O . LEU A 1 215 ? -15.529 8.080 -4.013 1.00 88.50 215 LEU A O 1
ATOM 1639 N N . PRO A 1 216 ? -15.105 10.122 -4.873 1.00 89.31 216 PRO A N 1
ATOM 1640 C CA . PRO A 1 216 ? -16.059 10.826 -4.009 1.00 89.31 216 PRO A CA 1
ATOM 1641 C C . PRO A 1 216 ? -17.522 10.403 -4.187 1.00 89.31 216 PRO A C 1
ATOM 1643 O O . PRO A 1 216 ? -18.370 10.745 -3.374 1.00 89.31 216 PRO A O 1
ATOM 1646 N N . ARG A 1 217 ? -17.844 9.656 -5.253 1.00 88.12 217 ARG A N 1
ATOM 1647 C CA . ARG A 1 217 ? -19.190 9.096 -5.464 1.00 88.12 217 ARG A CA 1
ATOM 1648 C C . ARG A 1 217 ? -19.465 7.865 -4.605 1.00 88.12 217 ARG A C 1
ATOM 1650 O O . ARG A 1 217 ? -20.565 7.335 -4.676 1.00 88.12 217 ARG A O 1
ATOM 1657 N N . PHE A 1 218 ? -18.466 7.350 -3.895 1.00 85.06 218 PHE A N 1
ATOM 1658 C CA . PHE A 1 218 ? -18.567 6.105 -3.128 1.00 85.06 218 PHE A CA 1
ATOM 1659 C C . PHE A 1 218 ? -17.944 6.203 -1.738 1.00 85.06 218 PHE A C 1
ATOM 1661 O O . PHE A 1 218 ? -18.267 5.396 -0.868 1.00 85.06 218 PHE A O 1
ATOM 1668 N N . PHE A 1 219 ? -17.041 7.159 -1.553 1.00 87.06 219 PHE A N 1
ATOM 1669 C CA . PHE A 1 219 ? -16.313 7.383 -0.320 1.00 87.06 219 PHE A CA 1
ATOM 1670 C C . PHE A 1 219 ? -16.294 8.870 -0.016 1.00 87.06 219 PHE A C 1
ATOM 1672 O O . PHE A 1 219 ? -16.264 9.695 -0.931 1.00 87.06 219 PHE A O 1
ATOM 1679 N N . ARG A 1 220 ? -16.213 9.221 1.263 1.00 86.19 220 ARG A N 1
ATOM 1680 C CA . ARG A 1 220 ? -15.755 10.558 1.632 1.00 86.19 220 ARG A CA 1
ATOM 1681 C C . ARG A 1 220 ? -14.294 10.690 1.193 1.00 86.19 220 ARG A C 1
ATOM 1683 O O . ARG A 1 220 ? -13.529 9.756 1.334 1.00 86.19 220 ARG A O 1
ATOM 1690 N N . VAL A 1 221 ? -13.884 11.790 0.577 1.00 88.31 221 VAL A N 1
ATOM 1691 C CA . VAL A 1 221 ? -12.486 11.948 0.138 1.00 88.31 221 VAL A CA 1
ATOM 1692 C C . VAL A 1 221 ? -12.024 13.335 0.527 1.00 88.31 221 VAL A C 1
ATOM 1694 O O . VAL A 1 221 ? -12.668 14.321 0.172 1.00 88.31 221 VAL A O 1
ATOM 1697 N N . GLN A 1 222 ? -10.915 13.411 1.257 1.00 88.81 222 GLN A N 1
ATOM 1698 C CA . GLN A 1 222 ? -10.327 14.671 1.695 1.00 88.81 222 GLN A CA 1
ATOM 1699 C C . GLN A 1 222 ? -8.886 14.764 1.216 1.00 88.81 222 GLN A C 1
ATOM 1701 O O . GLN A 1 222 ? -8.125 13.809 1.326 1.00 88.81 222 GLN A O 1
ATOM 1706 N N . LEU A 1 223 ? -8.505 15.921 0.683 1.00 88.56 223 LEU A N 1
ATOM 1707 C CA . LEU A 1 223 ? -7.109 16.230 0.407 1.00 88.56 223 LEU A CA 1
ATOM 1708 C C . LEU A 1 223 ? -6.449 16.624 1.735 1.00 88.56 223 LEU A C 1
ATOM 1710 O O . LEU A 1 223 ? -6.809 17.648 2.309 1.00 88.56 223 LEU A O 1
ATOM 1714 N N . VAL A 1 224 ? -5.525 15.799 2.225 1.00 88.12 224 VAL A N 1
ATOM 1715 C CA . VAL A 1 224 ? -4.884 15.964 3.545 1.00 88.12 224 VAL A CA 1
ATOM 1716 C C . VAL A 1 224 ? -3.447 16.472 3.454 1.00 88.12 224 VAL A C 1
ATOM 1718 O O . VAL A 1 224 ? -2.890 16.923 4.449 1.00 88.12 224 VAL A O 1
ATOM 1721 N N . GLY A 1 225 ? -2.843 16.432 2.266 1.00 83.31 225 GLY A N 1
ATOM 1722 C CA . GLY A 1 225 ? -1.493 16.933 2.043 1.00 83.31 225 GLY A CA 1
ATOM 1723 C C . GLY A 1 225 ? -1.174 17.105 0.565 1.00 83.31 225 GLY A C 1
ATOM 1724 O O . GLY A 1 225 ? -1.817 16.506 -0.300 1.00 83.31 225 GLY A O 1
ATOM 1725 N N . GLN A 1 226 ? -0.173 17.934 0.281 1.00 81.38 226 GLN A N 1
ATOM 1726 C CA . GLN A 1 226 ? 0.404 18.101 -1.048 1.00 81.38 226 GLN A CA 1
ATOM 1727 C C . GLN A 1 226 ? 1.925 18.233 -0.935 1.00 81.38 226 GLN A C 1
ATOM 1729 O O . GLN A 1 226 ? 2.423 18.872 -0.008 1.00 81.38 226 GLN A O 1
ATOM 1734 N N . GLU A 1 227 ? 2.653 17.634 -1.874 1.00 72.81 227 GLU A N 1
ATOM 1735 C CA . GLU A 1 227 ? 4.084 17.875 -2.072 1.00 72.81 227 GLU A CA 1
ATOM 1736 C C . GLU A 1 227 ? 4.254 18.661 -3.379 1.00 72.81 227 GLU A C 1
ATOM 1738 O O . GLU A 1 227 ? 4.071 18.119 -4.473 1.00 72.81 227 GLU A O 1
ATOM 1743 N N . GLU A 1 228 ? 4.535 19.963 -3.254 1.00 63.81 228 GLU A N 1
ATOM 1744 C CA . GLU A 1 228 ? 4.530 20.921 -4.372 1.00 63.81 228 GLU A CA 1
ATOM 1745 C C . GLU A 1 228 ? 5.577 20.586 -5.439 1.00 63.81 228 GLU A C 1
ATOM 1747 O O . GLU A 1 228 ? 5.286 20.648 -6.630 1.00 63.81 228 GLU A O 1
ATOM 1752 N N . GLU A 1 229 ? 6.772 20.167 -5.018 1.00 62.75 229 GLU A N 1
ATOM 1753 C CA . GLU A 1 229 ? 7.910 19.922 -5.913 1.00 62.75 229 GLU A CA 1
ATOM 1754 C C . GLU A 1 229 ? 7.662 18.757 -6.887 1.00 62.75 229 GLU A C 1
ATOM 1756 O O . GLU A 1 229 ? 8.159 18.757 -8.013 1.00 62.75 229 GLU A O 1
ATOM 1761 N N . ASN A 1 230 ? 6.835 17.790 -6.482 1.00 60.09 230 ASN A N 1
ATOM 1762 C CA . ASN A 1 230 ? 6.538 16.587 -7.259 1.00 60.09 230 ASN A CA 1
ATOM 1763 C C . ASN A 1 230 ? 5.091 16.529 -7.776 1.00 60.09 230 ASN A C 1
ATOM 1765 O O . ASN A 1 230 ? 4.704 15.529 -8.390 1.00 60.09 230 ASN A O 1
ATOM 1769 N N . GLU A 1 231 ? 4.298 17.578 -7.531 1.00 72.56 231 GLU A N 1
ATOM 1770 C CA . GLU A 1 231 ? 2.866 17.645 -7.842 1.00 72.56 231 GLU A CA 1
ATOM 1771 C C . GLU A 1 231 ? 2.081 16.442 -7.284 1.00 72.56 231 GLU A C 1
ATOM 1773 O O . GLU A 1 231 ? 1.248 15.851 -7.979 1.00 72.56 231 GLU A O 1
ATOM 1778 N N . ILE A 1 232 ? 2.367 16.028 -6.047 1.00 76.31 232 ILE A N 1
ATOM 1779 C CA . ILE A 1 232 ? 1.715 14.867 -5.425 1.00 76.31 232 ILE A CA 1
ATOM 1780 C C . ILE A 1 232 ? 0.624 15.341 -4.479 1.00 76.31 232 ILE A C 1
ATOM 1782 O O . ILE A 1 232 ? 0.863 16.156 -3.593 1.00 76.31 232 ILE A O 1
ATOM 1786 N N . GLU A 1 233 ? -0.576 14.802 -4.659 1.00 81.44 233 GLU A N 1
ATOM 1787 C CA . GLU A 1 233 ? -1.732 15.023 -3.798 1.00 81.44 233 GLU A CA 1
ATOM 1788 C C . GLU A 1 233 ? -1.932 13.789 -2.905 1.00 81.44 233 GLU A C 1
ATOM 1790 O O . GLU A 1 233 ? -1.881 12.652 -3.382 1.00 81.44 233 GLU A O 1
ATOM 1795 N N . ILE A 1 234 ? -2.150 14.011 -1.607 1.00 76.69 234 ILE A N 1
ATOM 1796 C CA . ILE A 1 234 ? -2.391 12.961 -0.615 1.00 76.69 234 ILE A CA 1
ATOM 1797 C C . ILE A 1 234 ? -3.848 13.033 -0.178 1.00 76.69 234 ILE A C 1
ATOM 1799 O O . ILE A 1 234 ? -4.312 14.045 0.350 1.00 76.69 234 ILE A O 1
ATOM 1803 N N . TYR A 1 235 ? -4.561 11.939 -0.394 1.00 81.81 235 TYR A N 1
ATOM 1804 C CA . TYR A 1 235 ? -5.984 11.795 -0.151 1.00 81.81 235 TYR A CA 1
ATOM 1805 C C . TYR A 1 235 ? -6.227 10.874 1.044 1.00 81.81 235 TYR A C 1
ATOM 1807 O O . TYR A 1 235 ? -5.741 9.746 1.068 1.00 81.81 235 TYR A O 1
ATOM 1815 N N . GLY A 1 236 ? -6.990 11.351 2.024 1.00 74.06 236 GLY A N 1
ATOM 1816 C CA . GLY A 1 236 ? -7.358 10.628 3.237 1.00 74.06 236 GLY A CA 1
ATOM 1817 C C . GLY A 1 236 ? -8.871 10.499 3.433 1.00 74.06 236 GLY A C 1
ATOM 1818 O O . GLY A 1 236 ? -9.670 11.170 2.776 1.00 74.06 236 GLY A O 1
ATOM 1819 N N . GLU A 1 237 ? -9.234 9.634 4.383 1.00 60.66 237 GLU A N 1
ATOM 1820 C CA . GLU A 1 237 ? -10.596 9.413 4.896 1.00 60.66 237 GLU A CA 1
ATOM 1821 C C . GLU A 1 237 ? -11.626 8.910 3.883 1.00 60.66 237 GLU A C 1
ATOM 1823 O O . GLU A 1 237 ? -12.756 9.388 3.876 1.00 60.66 237 GLU A O 1
ATOM 1828 N N . ALA A 1 238 ? -11.2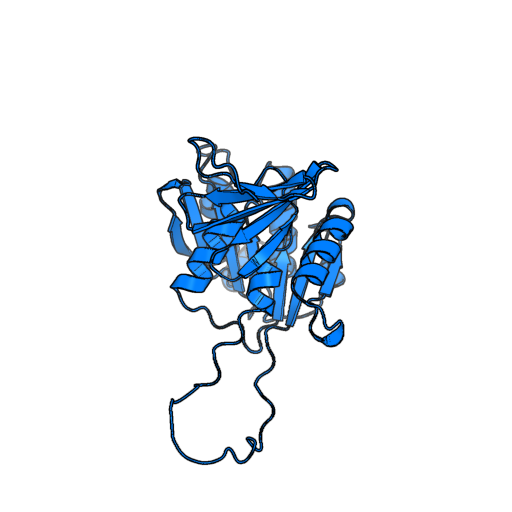70 7.881 3.108 1.00 54.72 238 ALA A N 1
ATOM 1829 C CA . ALA A 1 238 ? -12.234 7.058 2.374 1.00 54.72 238 ALA A CA 1
ATOM 1830 C C . ALA A 1 238 ? -13.121 6.214 3.309 1.00 54.72 238 ALA A C 1
ATOM 1832 O O . ALA A 1 238 ? -13.026 4.988 3.325 1.00 54.72 238 ALA A O 1
ATOM 1833 N N . GLU A 1 239 ? -13.956 6.870 4.115 1.00 54.81 239 GLU A N 1
ATOM 1834 C CA . GLU A 1 239 ? -15.023 6.213 4.870 1.00 54.81 239 GLU A CA 1
ATOM 1835 C C . GLU A 1 239 ? -16.142 5.831 3.895 1.00 54.81 239 GLU A C 1
ATOM 1837 O O . GLU A 1 239 ? -16.527 6.616 3.017 1.00 54.81 239 GLU A O 1
ATOM 1842 N N . LYS A 1 240 ? -16.615 4.587 3.998 1.00 54.78 240 LYS A N 1
ATOM 1843 C CA . LYS A 1 240 ? -17.675 4.060 3.142 1.00 54.78 240 LYS A CA 1
ATOM 1844 C C . LYS A 1 240 ? -18.994 4.711 3.544 1.00 54.78 240 LYS A C 1
ATOM 1846 O O . LYS A 1 240 ? -19.537 4.401 4.600 1.00 54.78 240 LYS A O 1
ATOM 1851 N N . ASP A 1 241 ? -19.514 5.585 2.692 1.00 51.81 241 ASP A N 1
ATOM 1852 C CA . ASP A 1 241 ? -20.798 6.233 2.936 1.00 51.81 241 ASP A CA 1
ATOM 1853 C C . ASP A 1 241 ? -21.940 5.218 2.739 1.00 51.81 241 ASP A C 1
ATOM 1855 O O . ASP A 1 241 ? -22.171 4.698 1.639 1.00 51.81 241 ASP A O 1
ATOM 1859 N N . ILE A 1 242 ? -22.620 4.887 3.839 1.00 54.88 242 ILE A N 1
ATOM 1860 C CA . ILE A 1 242 ? -23.712 3.908 3.877 1.00 54.88 242 ILE A CA 1
ATOM 1861 C C . ILE A 1 242 ? -24.962 4.461 3.170 1.00 54.88 242 ILE A C 1
ATOM 1863 O O . ILE A 1 242 ? -25.696 3.686 2.552 1.00 54.88 242 ILE A O 1
ATOM 1867 N N . GLU A 1 243 ? -25.181 5.779 3.184 1.00 51.56 243 GLU A N 1
ATOM 1868 C CA . GLU A 1 243 ? -26.347 6.413 2.554 1.00 51.56 243 GLU A CA 1
ATOM 1869 C C . GLU A 1 243 ? -26.220 6.406 1.026 1.00 51.56 243 GLU A C 1
ATOM 1871 O O . GLU A 1 243 ? -27.176 6.092 0.312 1.00 51.56 243 GLU A O 1
ATOM 1876 N N . ILE A 1 244 ? -25.010 6.631 0.509 1.00 52.12 244 ILE A N 1
ATOM 1877 C CA . ILE A 1 244 ? -24.739 6.564 -0.931 1.00 52.12 244 ILE A CA 1
ATOM 1878 C C . ILE A 1 244 ? -24.824 5.118 -1.447 1.00 52.12 244 ILE A C 1
ATOM 1880 O O . ILE A 1 244 ? -25.327 4.879 -2.542 1.00 52.12 244 ILE A O 1
ATOM 1884 N N . TYR A 1 245 ? -24.402 4.120 -0.665 1.00 43.97 245 TYR A N 1
ATOM 1885 C CA . TYR A 1 245 ? -24.494 2.709 -1.068 1.00 43.97 245 TYR A CA 1
ATOM 1886 C C . TYR A 1 245 ? -25.936 2.195 -1.222 1.00 43.97 245 TYR A C 1
ATOM 1888 O O . TYR A 1 245 ? -26.172 1.277 -2.015 1.00 43.97 245 TYR A O 1
ATOM 1896 N N . GLY A 1 246 ? -26.894 2.782 -0.498 1.00 45.12 246 GLY A N 1
ATOM 1897 C CA . GLY A 1 246 ? -28.320 2.479 -0.643 1.00 45.12 246 GLY A CA 1
ATOM 1898 C C . GLY A 1 246 ? -28.951 3.086 -1.901 1.00 45.12 246 GLY A C 1
ATOM 1899 O O . GLY A 1 246 ? -29.868 2.498 -2.468 1.00 45.12 246 GLY A O 1
ATOM 1900 N N . ALA A 1 247 ? -28.431 4.219 -2.379 1.00 42.75 247 ALA A N 1
ATOM 1901 C CA . ALA A 1 247 ? -29.017 4.982 -3.483 1.00 42.75 247 ALA A CA 1
ATOM 1902 C C . ALA A 1 247 ? -28.644 4.475 -4.891 1.00 42.75 247 ALA A C 1
ATOM 1904 O O . ALA A 1 247 ? -29.291 4.854 -5.861 1.00 42.75 247 ALA A O 1
ATOM 1905 N N . ILE A 1 248 ? -27.611 3.634 -5.028 1.00 47.03 248 ILE A N 1
ATOM 1906 C CA . ILE A 1 248 ? -27.117 3.139 -6.334 1.00 47.03 248 ILE A CA 1
ATOM 1907 C C . ILE A 1 248 ? -27.554 1.679 -6.593 1.00 47.03 248 ILE A C 1
ATOM 1909 O O . ILE A 1 248 ? -27.123 1.063 -7.562 1.00 47.03 248 ILE A O 1
ATOM 1913 N N . ASN A 1 249 ? -28.393 1.109 -5.721 1.00 36.34 249 ASN A N 1
ATOM 1914 C CA . ASN A 1 249 ? -28.903 -0.265 -5.827 1.00 36.34 249 ASN A CA 1
ATOM 1915 C C . ASN A 1 249 ? -30.429 -0.343 -6.056 1.00 36.34 249 ASN A C 1
ATOM 1917 O O . ASN A 1 249 ? -31.023 -1.384 -5.780 1.00 36.34 249 ASN A O 1
ATOM 1921 N N . TYR A 1 250 ? -31.050 0.719 -6.581 1.00 34.22 250 TYR A N 1
ATOM 1922 C CA . TYR A 1 250 ? -32.425 0.707 -7.098 1.00 34.22 250 TYR A CA 1
ATOM 1923 C C . TYR A 1 250 ? -32.494 1.340 -8.486 1.00 34.22 250 TYR A C 1
ATOM 1925 O O . TYR A 1 250 ? -31.822 2.376 -8.689 1.00 34.22 250 TYR A O 1
#

Organism: Melopsittacus undulatus (NCBI:txid13146)

Radius of gyration: 20.35 Å; chains: 1; bounding box: 78×34×56 Å